Protein AF-A0A1I1E819-F1 (afdb_monomer_lite)

Structure (mmCIF, N/CA/C/O backbone):
data_AF-A0A1I1E819-F1
#
_entry.id   AF-A0A1I1E819-F1
#
loop_
_atom_site.group_PDB
_atom_site.id
_atom_site.type_symbol
_atom_site.label_atom_id
_atom_site.label_alt_id
_atom_site.label_comp_id
_atom_site.label_asym_id
_atom_site.label_entity_id
_atom_site.label_seq_id
_atom_site.pdbx_PDB_ins_code
_atom_site.Cartn_x
_atom_site.Cartn_y
_atom_site.Cartn_z
_atom_site.occupancy
_atom_site.B_iso_or_equiv
_atom_site.auth_seq_id
_atom_site.auth_comp_id
_atom_site.auth_asym_id
_atom_site.auth_atom_id
_atom_site.pdbx_PDB_model_num
ATOM 1 N N . MET A 1 1 ? -2.368 -67.556 12.893 1.00 37.94 1 MET A N 1
ATOM 2 C CA . MET A 1 1 ? -1.180 -67.903 12.068 1.00 37.94 1 MET A CA 1
ATOM 3 C C . MET A 1 1 ? -1.708 -68.164 10.657 1.00 37.94 1 MET A C 1
ATOM 5 O O . MET A 1 1 ? -2.681 -68.885 10.574 1.00 37.94 1 MET A O 1
ATOM 9 N N . LYS A 1 2 ? -1.262 -67.596 9.536 1.00 34.50 2 LYS A N 1
ATOM 10 C CA . LYS A 1 2 ? 0.046 -67.100 9.093 1.00 34.50 2 LYS A CA 1
ATOM 11 C C . LYS A 1 2 ? -0.141 -65.879 8.169 1.00 34.50 2 LYS A C 1
ATOM 13 O O . LYS A 1 2 ? -1.136 -65.778 7.462 1.00 34.50 2 LYS A O 1
ATOM 18 N N . LYS A 1 3 ? 0.856 -64.992 8.200 1.00 38.38 3 LYS A N 1
ATOM 19 C CA . LYS A 1 3 ? 1.137 -63.911 7.242 1.00 38.38 3 LYS A CA 1
ATOM 20 C C . LYS A 1 3 ? 1.403 -64.490 5.845 1.00 38.38 3 LYS A C 1
ATOM 22 O O . LYS A 1 3 ? 2.003 -65.556 5.794 1.00 38.38 3 LYS A O 1
ATOM 27 N N . PHE A 1 4 ? 1.124 -63.738 4.779 1.00 32.94 4 PHE A N 1
ATOM 28 C CA . PHE A 1 4 ? 2.087 -63.524 3.689 1.00 32.94 4 PHE A CA 1
ATOM 29 C C . PHE A 1 4 ? 1.811 -62.193 2.973 1.00 32.94 4 PHE A C 1
ATOM 31 O O . PHE A 1 4 ? 0.685 -61.874 2.607 1.00 32.94 4 PHE A O 1
ATOM 38 N N . ILE A 1 5 ? 2.884 -61.417 2.856 1.00 40.62 5 ILE A N 1
ATOM 39 C CA . ILE A 1 5 ? 3.044 -60.167 2.114 1.00 40.62 5 ILE A CA 1
ATOM 40 C C . ILE A 1 5 ? 3.424 -60.543 0.678 1.00 40.62 5 ILE A C 1
ATOM 42 O O . ILE A 1 5 ? 4.276 -61.415 0.516 1.00 40.62 5 ILE A O 1
ATOM 46 N N . LEU A 1 6 ? 2.915 -59.832 -0.334 1.00 30.19 6 LEU A N 1
ATOM 47 C CA . LEU A 1 6 ? 3.732 -59.524 -1.510 1.00 30.19 6 LEU A CA 1
ATOM 48 C C . LEU A 1 6 ? 3.289 -58.219 -2.185 1.00 30.19 6 LEU A C 1
ATOM 50 O O . LEU A 1 6 ? 2.138 -58.055 -2.579 1.00 30.19 6 LEU A O 1
ATOM 54 N N . LEU A 1 7 ? 4.254 -57.303 -2.285 1.00 33.16 7 LEU A N 1
ATOM 55 C CA . LEU A 1 7 ? 4.253 -56.118 -3.133 1.00 33.16 7 LEU A CA 1
ATOM 56 C C . LEU A 1 7 ? 4.094 -56.504 -4.611 1.00 33.16 7 LEU A C 1
ATOM 58 O O . LEU A 1 7 ? 4.710 -57.463 -5.071 1.00 33.16 7 LEU A O 1
ATOM 62 N N . GLY A 1 8 ? 3.395 -55.661 -5.368 1.00 26.92 8 GLY A N 1
ATOM 63 C CA . GLY A 1 8 ? 3.424 -55.655 -6.827 1.00 26.92 8 GLY A CA 1
ATOM 64 C C . GLY A 1 8 ? 3.188 -54.243 -7.350 1.00 26.92 8 GLY A C 1
ATOM 65 O O . GLY A 1 8 ? 2.048 -53.813 -7.484 1.00 26.92 8 GLY A O 1
ATOM 66 N N . LEU A 1 9 ? 4.281 -53.518 -7.602 1.00 34.56 9 LEU A N 1
ATOM 67 C CA . LEU A 1 9 ? 4.305 -52.285 -8.388 1.00 34.56 9 LEU A CA 1
ATOM 68 C C . LEU A 1 9 ? 3.663 -52.544 -9.759 1.00 34.56 9 LEU A C 1
ATOM 70 O O . LEU A 1 9 ? 4.164 -53.378 -10.510 1.00 34.56 9 LEU A O 1
ATOM 74 N N . ILE A 1 10 ? 2.635 -51.777 -10.123 1.00 36.22 10 ILE A N 1
ATOM 75 C CA . ILE A 1 10 ? 2.250 -51.598 -11.526 1.00 36.22 10 ILE A CA 1
ATOM 76 C C . ILE A 1 10 ? 2.242 -50.101 -11.823 1.00 36.22 10 ILE A C 1
ATOM 78 O O . ILE A 1 10 ? 1.425 -49.329 -11.327 1.00 36.22 10 ILE A O 1
ATOM 82 N N . PHE A 1 11 ? 3.228 -49.723 -12.629 1.00 29.20 11 PHE A N 1
ATOM 83 C CA . PHE A 1 11 ? 3.372 -48.446 -13.307 1.00 29.20 11 PHE A CA 1
ATOM 84 C C . PHE A 1 11 ? 2.163 -48.268 -14.239 1.00 29.20 11 PHE A C 1
ATOM 86 O O . PHE A 1 11 ? 2.060 -48.963 -15.247 1.00 29.20 11 PHE A O 1
ATOM 93 N N . SER A 1 12 ? 1.235 -47.366 -13.911 1.00 28.12 12 SER A N 1
ATOM 94 C CA . SER A 1 12 ? 0.192 -46.969 -14.861 1.00 28.12 12 SER A CA 1
ATOM 95 C C . SER A 1 12 ? 0.676 -45.747 -15.635 1.00 28.12 12 SER A C 1
ATOM 97 O O . SER A 1 12 ? 0.756 -44.635 -15.111 1.00 28.12 12 SER A O 1
ATOM 99 N N . VAL A 1 13 ? 1.065 -45.990 -16.885 1.00 31.08 13 VAL A N 1
ATOM 100 C CA . VAL A 1 13 ? 1.314 -44.965 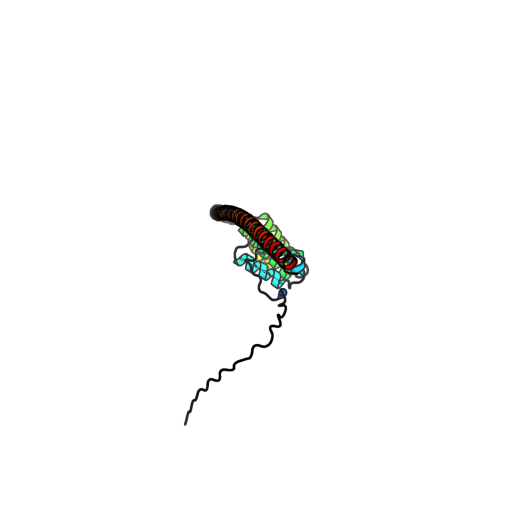-17.898 1.00 31.08 13 VAL A CA 1
ATOM 101 C C . VAL A 1 13 ? -0.043 -44.376 -18.281 1.00 31.08 13 VAL A C 1
ATOM 103 O O . VAL A 1 13 ? -0.763 -44.943 -19.098 1.00 31.08 13 VAL A O 1
ATOM 106 N N . SER A 1 14 ? -0.406 -43.236 -17.695 1.00 31.61 14 SER A N 1
ATOM 107 C CA . SER A 1 14 ? -1.533 -42.448 -18.198 1.00 31.61 14 SER A CA 1
ATOM 108 C C . SER A 1 14 ? -1.079 -41.639 -19.409 1.00 31.61 14 SER A C 1
ATOM 110 O O . SER A 1 14 ? -0.313 -40.679 -19.295 1.00 31.61 14 SER A O 1
ATOM 112 N N . LEU A 1 15 ? -1.559 -42.071 -20.577 1.00 31.80 15 LEU A N 1
ATOM 113 C CA . LEU A 1 15 ? -1.487 -41.367 -21.851 1.00 31.80 15 LEU A CA 1
ATOM 114 C C . LEU A 1 15 ? -1.908 -39.898 -21.689 1.00 31.80 15 LEU A C 1
ATOM 116 O O . LEU A 1 15 ? -2.998 -39.590 -21.210 1.00 31.80 15 LEU A O 1
ATOM 120 N N . SER A 1 16 ? -1.045 -38.996 -22.159 1.00 34.31 16 SER A N 1
ATOM 121 C CA . SER A 1 16 ? -1.375 -37.591 -22.385 1.00 34.31 16 SER A CA 1
ATOM 122 C C . SER A 1 16 ? -2.424 -37.467 -23.488 1.00 34.31 16 SER A C 1
ATOM 124 O O . SER A 1 16 ? -2.102 -37.615 -24.665 1.00 34.31 16 SER A O 1
ATOM 126 N N . PHE A 1 17 ? -3.654 -37.129 -23.112 1.00 34.53 17 PHE A N 1
ATOM 127 C CA . PHE A 1 17 ? -4.649 -36.576 -24.023 1.00 34.53 17 PHE A CA 1
ATOM 128 C C . PHE A 1 17 ? -4.809 -35.076 -23.766 1.00 34.53 17 PHE A C 1
ATOM 130 O O . PHE A 1 17 ? -4.997 -34.648 -22.633 1.00 34.53 17 PHE A O 1
ATOM 137 N N . GLY A 1 18 ? -4.693 -34.302 -24.849 1.00 30.73 18 GLY A N 1
ATOM 138 C CA . GLY A 1 18 ? -5.296 -32.984 -25.054 1.00 30.73 18 GLY A CA 1
ATOM 139 C C . GLY A 1 18 ? -5.140 -31.945 -23.943 1.00 30.73 18 GLY A C 1
ATOM 140 O O . GLY A 1 18 ? -5.934 -31.891 -23.013 1.00 30.73 18 GLY A O 1
ATOM 141 N N . LYS A 1 19 ? -4.197 -31.007 -24.114 1.00 36.28 19 LYS A N 1
ATOM 142 C CA . LYS A 1 19 ? -4.219 -29.712 -23.414 1.00 36.28 19 LYS A CA 1
ATOM 143 C C . LYS A 1 19 ? -5.459 -28.911 -23.835 1.00 36.28 19 LYS A C 1
ATOM 145 O O . LYS A 1 19 ? -5.362 -28.015 -24.671 1.00 36.28 19 LYS A O 1
ATOM 150 N N . GLU A 1 20 ? -6.599 -29.166 -23.209 1.00 34.03 20 GLU A N 1
ATOM 151 C CA . GLU A 1 20 ? -7.596 -28.124 -23.014 1.00 34.03 20 GLU A CA 1
ATOM 152 C C . GLU A 1 20 ? -7.003 -27.134 -22.011 1.00 34.03 20 GLU A C 1
ATOM 154 O O . GLU A 1 20 ? -6.875 -27.400 -20.817 1.00 34.03 20 GLU A O 1
ATOM 159 N N . LYS A 1 21 ? -6.559 -25.975 -22.508 1.00 37.09 21 LYS A N 1
ATOM 160 C CA . LYS A 1 21 ? -6.310 -24.819 -21.648 1.00 37.09 21 LYS A CA 1
ATOM 161 C C . LYS A 1 21 ? -7.667 -24.380 -21.104 1.00 37.09 21 LYS A C 1
ATOM 163 O O . LYS A 1 21 ? -8.289 -23.481 -21.663 1.00 37.09 21 LYS A O 1
ATOM 168 N N . THR A 1 22 ? -8.116 -24.997 -20.014 1.00 35.22 22 THR A N 1
ATOM 169 C CA . THR A 1 22 ? -9.139 -24.414 -19.150 1.00 35.22 22 THR A CA 1
ATOM 170 C C . THR A 1 22 ? -8.681 -22.993 -18.845 1.00 35.22 22 THR A C 1
ATOM 172 O O . THR A 1 22 ? -7.626 -22.798 -18.229 1.00 35.22 22 THR A O 1
ATOM 175 N N . LYS A 1 23 ? -9.412 -21.992 -19.348 1.00 41.28 23 LYS A N 1
ATOM 176 C CA . LYS A 1 23 ? -9.232 -20.593 -18.960 1.00 41.28 23 LYS A CA 1
ATOM 177 C C . LYS A 1 23 ? -9.494 -20.535 -17.456 1.00 41.28 23 LYS A C 1
ATOM 179 O O . LYS A 1 23 ? -10.639 -20.464 -17.035 1.00 41.28 23 LYS A O 1
ATOM 184 N N . GLN A 1 24 ? -8.435 -20.672 -16.660 1.00 39.44 24 GLN A N 1
ATOM 185 C CA . GLN A 1 24 ? -8.495 -20.508 -15.214 1.00 39.44 24 GLN A CA 1
ATOM 186 C C . GLN A 1 24 ? -9.052 -19.119 -14.933 1.00 39.44 24 GLN A C 1
ATOM 188 O O . GLN A 1 24 ? -8.472 -18.127 -15.380 1.00 39.44 24 GLN A O 1
ATOM 193 N N . ASP A 1 25 ? -10.168 -19.079 -14.216 1.00 48.91 25 ASP A N 1
ATOM 194 C CA . ASP A 1 25 ? -10.814 -17.849 -13.799 1.00 48.91 25 ASP A CA 1
ATOM 195 C C . ASP A 1 25 ? -9.797 -16.978 -13.031 1.00 48.91 25 ASP A C 1
ATOM 197 O O . ASP A 1 25 ? -9.252 -17.431 -12.012 1.00 48.91 25 ASP A O 1
ATOM 201 N N . PRO A 1 26 ? -9.482 -15.750 -13.494 1.00 51.53 26 PRO A N 1
ATOM 202 C CA . PRO A 1 26 ? -8.598 -14.834 -12.771 1.00 51.53 26 PRO A CA 1
ATOM 203 C C . PRO A 1 26 ? -9.091 -14.541 -11.342 1.00 51.53 26 PRO A C 1
ATOM 205 O O . PRO A 1 26 ? -8.302 -14.103 -10.495 1.00 51.53 26 PRO A O 1
ATOM 208 N N . LEU A 1 27 ? -10.357 -14.851 -11.032 1.00 55.84 27 LEU A N 1
ATOM 209 C CA . LEU A 1 27 ? -10.932 -14.751 -9.699 1.00 55.84 27 LEU A CA 1
ATOM 210 C C . LEU A 1 27 ? -10.490 -15.848 -8.712 1.00 55.84 27 LEU A C 1
ATOM 212 O O . LEU A 1 27 ? -10.758 -15.736 -7.521 1.00 55.84 27 LEU A O 1
ATOM 216 N N . THR A 1 28 ? -9.758 -16.873 -9.156 1.00 57.12 28 THR A N 1
ATOM 217 C CA . THR A 1 28 ? -9.391 -18.016 -8.291 1.00 57.12 28 THR A CA 1
ATOM 218 C C . THR A 1 28 ? -7.919 -18.066 -7.880 1.00 57.12 28 THR A C 1
ATOM 220 O O . THR A 1 28 ? -7.545 -18.847 -7.008 1.00 57.12 28 THR A O 1
ATOM 223 N N . LYS A 1 29 ? -7.050 -17.232 -8.467 1.00 61.94 29 LYS A N 1
ATOM 224 C CA . LYS A 1 29 ? -5.619 -17.225 -8.114 1.00 61.94 29 LYS A CA 1
ATOM 225 C C . LYS A 1 29 ? -5.352 -16.389 -6.857 1.00 61.94 29 LYS A C 1
ATOM 227 O O . LYS A 1 29 ? -5.929 -15.303 -6.739 1.00 61.94 29 LYS A O 1
ATOM 232 N N . PRO A 1 30 ? -4.454 -16.829 -5.954 1.00 63.41 30 PRO A N 1
ATOM 233 C CA . PRO A 1 30 ? -3.984 -15.980 -4.869 1.00 63.41 30 PRO A CA 1
ATOM 234 C C . PRO A 1 30 ? -3.319 -14.735 -5.461 1.00 63.41 30 PRO A C 1
ATOM 236 O O . PRO A 1 30 ? -2.552 -14.820 -6.426 1.00 63.41 30 PRO A O 1
ATOM 239 N N . TYR A 1 31 ? -3.648 -13.568 -4.915 1.00 70.12 31 TYR A N 1
ATOM 240 C CA . TYR A 1 31 ? -3.030 -12.324 -5.348 1.00 70.12 31 TYR A CA 1
ATOM 241 C C . TYR A 1 31 ? -1.531 -12.364 -5.072 1.00 70.12 31 TYR A C 1
ATOM 243 O O . TYR A 1 31 ? -1.099 -12.705 -3.974 1.00 70.12 31 TYR A O 1
ATOM 251 N N . ASN A 1 32 ? -0.743 -12.002 -6.083 1.00 74.00 32 ASN A N 1
ATOM 252 C CA . ASN A 1 32 ? 0.690 -11.839 -5.927 1.00 74.00 32 ASN A CA 1
ATOM 253 C C . ASN A 1 32 ? 0.969 -10.426 -5.380 1.00 74.00 32 ASN A C 1
ATOM 255 O O . ASN A 1 32 ? 0.876 -9.466 -6.157 1.00 74.00 32 ASN A O 1
ATOM 259 N N . PRO A 1 33 ? 1.362 -10.274 -4.098 1.00 62.28 33 PRO A N 1
ATOM 260 C CA . PRO A 1 33 ? 1.643 -8.966 -3.512 1.00 62.28 33 PRO A CA 1
ATOM 261 C C . PRO A 1 33 ? 2.836 -8.273 -4.176 1.00 62.28 33 PRO A C 1
ATOM 263 O O . PRO A 1 33 ? 2.982 -7.062 -4.030 1.00 62.28 33 PRO A O 1
ATOM 266 N N . PHE A 1 34 ? 3.655 -9.003 -4.944 1.00 65.38 34 PHE A N 1
ATOM 267 C CA . PHE A 1 34 ? 4.785 -8.482 -5.712 1.00 65.38 34 PHE A CA 1
ATOM 268 C C . PHE A 1 34 ? 4.408 -7.995 -7.119 1.00 65.38 34 PHE A C 1
ATOM 270 O O . PHE A 1 34 ? 5.254 -7.400 -7.785 1.00 65.38 34 PHE A O 1
ATOM 277 N N . SER A 1 35 ? 3.162 -8.185 -7.577 1.00 71.88 35 SER A N 1
ATOM 278 C CA . SER A 1 35 ? 2.712 -7.669 -8.878 1.00 71.88 35 SER A CA 1
ATOM 279 C C . SER A 1 35 ? 2.953 -6.162 -8.981 1.00 71.88 35 SER A C 1
ATOM 281 O O . SER A 1 35 ? 2.496 -5.397 -8.134 1.00 71.88 35 SER A O 1
ATOM 283 N N . LEU A 1 36 ? 3.649 -5.723 -10.033 1.00 62.22 36 LEU A N 1
ATOM 284 C CA . LEU A 1 36 ? 3.905 -4.300 -10.290 1.00 62.22 36 LEU A CA 1
ATOM 285 C C . LEU A 1 36 ? 2.630 -3.525 -10.645 1.00 62.22 36 LEU A C 1
ATOM 287 O O . LEU A 1 36 ? 2.577 -2.318 -10.427 1.00 62.22 36 LEU A O 1
ATOM 291 N N . ILE A 1 37 ? 1.611 -4.217 -11.155 1.00 74.81 37 ILE A N 1
ATOM 292 C CA . ILE A 1 37 ? 0.358 -3.625 -11.621 1.00 74.81 37 ILE A CA 1
ATOM 293 C C . ILE A 1 37 ? -0.738 -3.950 -10.603 1.00 74.81 37 ILE A C 1
ATOM 295 O O . ILE A 1 37 ? -0.986 -5.125 -10.305 1.00 74.81 37 ILE A O 1
ATOM 299 N N . MET A 1 38 ? -1.373 -2.906 -10.062 1.00 78.62 38 MET A N 1
ATOM 300 C CA . MET A 1 38 ? -2.589 -3.045 -9.256 1.00 78.62 38 MET A CA 1
ATOM 301 C C . MET A 1 38 ? -3.780 -3.301 -10.191 1.00 78.62 38 MET A C 1
ATOM 303 O O . MET A 1 38 ? -3.817 -2.717 -11.277 1.00 78.62 38 MET A O 1
ATOM 307 N N . PRO A 1 39 ? -4.726 -4.180 -9.819 1.00 82.12 39 PRO A N 1
ATOM 308 C CA . PRO A 1 39 ? -5.927 -4.397 -10.623 1.00 82.12 39 PRO A CA 1
ATOM 309 C C . PRO A 1 39 ? -6.702 -3.086 -10.782 1.00 82.12 39 PRO A C 1
ATOM 311 O O . PRO A 1 39 ? -6.637 -2.228 -9.912 1.00 82.12 39 PRO A O 1
ATOM 314 N N . ALA A 1 40 ? -7.431 -2.921 -11.883 1.00 81.38 40 ALA A N 1
ATOM 315 C CA . ALA A 1 40 ? -8.321 -1.775 -12.053 1.00 81.38 40 ALA A CA 1
ATOM 316 C C . ALA A 1 40 ? -9.545 -1.893 -11.119 1.00 81.38 40 ALA A C 1
ATOM 318 O O . ALA A 1 40 ? -9.917 -3.007 -10.731 1.00 81.38 40 ALA A O 1
ATOM 319 N N . LYS A 1 41 ? -10.186 -0.767 -10.768 1.00 84.19 41 LYS A N 1
ATOM 320 C CA . LYS A 1 41 ? -11.332 -0.761 -9.835 1.00 84.19 41 LYS A CA 1
ATOM 321 C C . LYS A 1 41 ? -12.491 -1.616 -10.353 1.00 84.19 41 LYS A C 1
ATOM 323 O O . LYS A 1 41 ? -13.131 -2.319 -9.580 1.00 84.19 41 LYS A O 1
ATOM 328 N N . GLU A 1 42 ? -12.703 -1.626 -11.664 1.00 82.62 42 GLU A N 1
ATOM 329 C CA . GLU A 1 42 ? -13.741 -2.398 -12.353 1.00 82.62 42 GLU A CA 1
ATOM 330 C C . GLU A 1 42 ? -13.585 -3.903 -12.123 1.00 82.62 42 GLU A C 1
ATOM 332 O O . GLU A 1 42 ? -14.577 -4.628 -12.061 1.00 82.62 42 GLU A O 1
ATOM 337 N N . LEU A 1 43 ? -12.343 -4.374 -11.970 1.00 83.81 43 LEU A N 1
ATOM 338 C CA . LEU A 1 43 ? -12.065 -5.768 -11.649 1.00 83.81 43 LEU A CA 1
ATOM 339 C C . LEU A 1 43 ? -12.308 -6.055 -10.165 1.00 83.81 43 LEU A C 1
ATOM 341 O O . LEU A 1 43 ? -12.755 -7.148 -9.835 1.00 83.81 43 LEU A O 1
ATOM 345 N N . LEU A 1 44 ? -12.037 -5.092 -9.277 1.00 86.25 44 LEU A N 1
ATOM 346 C CA . LEU A 1 44 ? -12.262 -5.252 -7.838 1.00 86.25 44 LEU A CA 1
ATOM 347 C C . LEU A 1 44 ? -13.743 -5.428 -7.509 1.00 86.25 44 LEU A C 1
ATOM 349 O O . LEU A 1 44 ? -14.061 -6.305 -6.719 1.00 86.25 44 LEU A O 1
ATOM 353 N N . VAL A 1 45 ? -14.640 -4.669 -8.151 1.00 89.38 45 VAL A N 1
ATOM 354 C CA . VAL A 1 45 ? -16.103 -4.782 -7.945 1.00 89.38 45 VAL A CA 1
ATOM 355 C C . VAL A 1 45 ? -16.631 -6.185 -8.276 1.00 89.38 45 VAL A C 1
ATOM 357 O O . VAL A 1 45 ? -17.644 -6.614 -7.735 1.00 89.38 45 VAL A O 1
ATOM 360 N N . GLN A 1 46 ? -15.944 -6.918 -9.155 1.00 87.88 46 GLN A N 1
ATOM 361 C CA . GLN A 1 46 ? -16.309 -8.287 -9.533 1.00 87.88 46 GLN A CA 1
ATOM 362 C C . GLN A 1 46 ? -15.778 -9.341 -8.548 1.00 87.88 46 GLN A C 1
ATOM 364 O O . GLN A 1 46 ? -16.106 -10.519 -8.678 1.00 87.88 46 GLN A O 1
ATOM 369 N N . MET A 1 47 ? -14.933 -8.952 -7.588 1.00 89.06 47 MET A N 1
ATOM 370 C CA . MET A 1 47 ? -14.388 -9.855 -6.577 1.00 89.06 47 MET A CA 1
ATOM 371 C C . MET A 1 47 ? -15.265 -9.867 -5.317 1.00 89.06 47 MET A C 1
ATOM 373 O O . MET A 1 47 ? -15.830 -8.837 -4.954 1.00 89.06 47 MET A O 1
ATOM 377 N N . PRO A 1 48 ? -15.314 -10.993 -4.584 1.00 93.31 48 PRO A N 1
ATOM 378 C CA . PRO A 1 48 ? -15.835 -11.004 -3.221 1.00 93.31 48 PRO A CA 1
ATOM 379 C C . PRO A 1 48 ? -15.063 -10.019 -2.333 1.00 93.31 48 PRO A C 1
ATOM 381 O O . PRO A 1 48 ? -13.836 -9.930 -2.442 1.00 93.31 48 PRO A O 1
ATOM 384 N N . VAL A 1 49 ? -15.759 -9.320 -1.432 1.00 95.44 49 VAL A N 1
ATOM 385 C CA . VAL A 1 49 ? -15.147 -8.296 -0.564 1.00 95.44 49 VAL A CA 1
ATOM 386 C C . VAL A 1 49 ? -13.998 -8.856 0.282 1.00 95.44 49 VAL A C 1
ATOM 388 O O . VAL A 1 49 ? -12.936 -8.238 0.358 1.00 95.44 49 VAL A O 1
ATOM 391 N N . ASP A 1 50 ? -14.159 -10.070 0.818 1.00 93.62 50 ASP A N 1
ATOM 392 C CA . ASP A 1 50 ? -13.143 -10.754 1.627 1.00 93.62 50 ASP A CA 1
ATOM 393 C C . ASP A 1 50 ? -11.848 -10.965 0.842 1.00 93.62 50 ASP A C 1
ATOM 395 O O . ASP A 1 50 ? -10.750 -10.791 1.365 1.00 93.62 50 ASP A O 1
ATOM 399 N N . ARG A 1 51 ? -11.958 -11.232 -0.463 1.00 92.19 51 ARG A N 1
ATOM 400 C CA . ARG A 1 51 ? -10.785 -11.383 -1.321 1.00 92.19 51 ARG A CA 1
ATOM 401 C C . ARG A 1 51 ? -10.039 -10.066 -1.486 1.00 92.19 51 ARG A C 1
ATOM 403 O O . ARG A 1 51 ? -8.813 -10.067 -1.481 1.00 92.19 51 ARG A O 1
ATOM 410 N N . VAL A 1 52 ? -10.744 -8.944 -1.622 1.00 94.06 52 VAL A N 1
ATOM 411 C CA . VAL A 1 52 ? -10.105 -7.621 -1.710 1.00 94.06 52 VAL A CA 1
ATOM 412 C C . VAL A 1 52 ? -9.441 -7.252 -0.375 1.00 94.06 52 VAL A C 1
ATOM 414 O O . VAL A 1 52 ? -8.330 -6.716 -0.377 1.00 94.06 52 VAL A O 1
ATOM 417 N N . LEU A 1 53 ? -10.056 -7.605 0.759 1.00 94.75 53 LEU A N 1
ATOM 418 C CA . LEU A 1 53 ? -9.445 -7.469 2.087 1.00 94.75 53 LEU A CA 1
ATOM 419 C C . LEU A 1 53 ? -8.166 -8.307 2.229 1.00 94.75 53 LEU A C 1
ATOM 421 O O . LEU A 1 53 ? -7.137 -7.768 2.639 1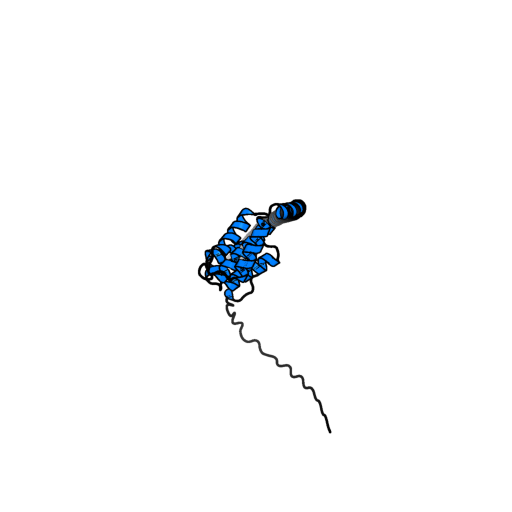.00 94.75 53 LEU A O 1
ATOM 425 N N . ASP A 1 54 ? -8.188 -9.577 1.820 1.00 93.75 54 ASP A N 1
ATOM 426 C CA . ASP A 1 54 ? -7.026 -10.475 1.864 1.00 93.75 54 ASP A CA 1
ATOM 427 C C . ASP A 1 54 ? -5.859 -9.961 1.011 1.00 93.75 54 ASP A C 1
ATOM 429 O O . ASP A 1 54 ? -4.687 -10.097 1.376 1.00 93.75 54 ASP A O 1
ATOM 433 N N . MET A 1 55 ? -6.156 -9.326 -0.126 1.00 91.31 55 MET A N 1
ATOM 434 C CA . MET A 1 55 ? -5.145 -8.661 -0.954 1.00 91.31 55 MET A CA 1
ATOM 435 C C . MET A 1 55 ? -4.476 -7.506 -0.202 1.00 91.31 55 MET A C 1
ATOM 437 O O . MET A 1 55 ? -3.249 -7.368 -0.253 1.00 91.31 55 MET A O 1
ATOM 441 N N . GLY A 1 56 ? -5.269 -6.714 0.526 1.00 93.06 56 GLY A N 1
ATOM 442 C CA . GLY A 1 56 ? -4.783 -5.665 1.420 1.00 93.06 56 GLY A CA 1
ATOM 443 C C . GLY A 1 56 ? -3.898 -6.219 2.535 1.00 93.06 56 GLY A C 1
ATOM 444 O O . GLY A 1 56 ? -2.763 -5.759 2.700 1.00 93.06 56 GLY A O 1
ATOM 445 N N . ALA A 1 57 ? -4.364 -7.259 3.228 1.00 91.50 57 ALA A N 1
ATOM 446 C CA . ALA A 1 57 ? -3.644 -7.908 4.321 1.00 91.50 57 ALA A CA 1
ATOM 447 C C . ALA A 1 57 ? -2.322 -8.534 3.850 1.00 91.50 57 ALA A C 1
ATOM 449 O O . ALA A 1 57 ? -1.275 -8.343 4.474 1.00 91.50 57 ALA A O 1
ATOM 450 N N . SER A 1 58 ? -2.334 -9.210 2.698 1.00 87.69 58 SER A N 1
ATOM 451 C CA . SER A 1 58 ? -1.136 -9.779 2.077 1.00 87.69 58 SER A CA 1
ATOM 452 C C . SER A 1 58 ? -0.127 -8.691 1.704 1.00 87.69 58 SER A C 1
ATOM 454 O O . SER A 1 58 ? 1.049 -8.790 2.059 1.00 87.69 58 SER A O 1
ATOM 456 N N . ALA A 1 59 ? -0.566 -7.603 1.061 1.00 85.19 59 ALA A N 1
ATOM 457 C CA . ALA A 1 59 ? 0.311 -6.476 0.742 1.00 85.19 59 ALA A CA 1
ATOM 458 C C . ALA A 1 59 ? 0.912 -5.837 2.006 1.00 85.19 59 ALA A C 1
ATOM 460 O O . ALA A 1 59 ? 2.103 -5.519 2.034 1.00 85.19 59 ALA A O 1
ATOM 461 N N . TYR A 1 60 ? 0.114 -5.689 3.063 1.00 85.94 60 TYR A N 1
ATOM 462 C CA . TYR A 1 60 ? 0.557 -5.159 4.348 1.00 85.94 60 TYR A CA 1
ATOM 463 C C . TYR A 1 60 ? 1.604 -6.053 5.023 1.00 85.94 60 TYR A C 1
ATOM 465 O O . TYR A 1 60 ? 2.634 -5.543 5.467 1.00 85.94 60 TYR A O 1
ATOM 473 N N . GLY A 1 61 ? 1.383 -7.373 5.051 1.00 83.12 61 GLY A N 1
ATOM 474 C CA . GLY A 1 61 ? 2.316 -8.347 5.627 1.00 83.12 61 GLY A CA 1
ATOM 475 C C . GLY A 1 61 ? 3.694 -8.337 4.957 1.00 83.12 61 GLY A C 1
ATOM 476 O O . GLY A 1 61 ? 4.699 -8.608 5.607 1.00 83.12 61 GLY A O 1
ATOM 477 N N . HIS A 1 62 ? 3.755 -7.933 3.686 1.00 81.19 62 HIS A N 1
ATOM 478 C CA . HIS A 1 62 ? 4.998 -7.765 2.926 1.00 81.19 62 HIS A CA 1
ATOM 479 C C . HIS A 1 62 ? 5.577 -6.339 2.991 1.00 81.19 62 HIS A C 1
ATOM 481 O O . HIS A 1 62 ? 6.538 -6.028 2.291 1.00 81.19 62 HIS A O 1
ATOM 487 N N . GLY A 1 63 ? 5.000 -5.448 3.803 1.00 80.75 63 GLY A N 1
ATOM 488 C CA . GLY A 1 63 ? 5.460 -4.064 3.956 1.00 80.75 63 GLY A CA 1
ATOM 489 C C . GLY A 1 63 ? 5.066 -3.126 2.809 1.00 80.75 63 GLY A C 1
ATOM 490 O O . GLY A 1 63 ? 5.467 -1.961 2.800 1.00 80.75 63 GLY A O 1
ATOM 491 N N . PHE A 1 64 ? 4.244 -3.569 1.853 1.00 85.00 64 PHE A N 1
ATOM 492 C CA . PHE A 1 64 ? 3.781 -2.749 0.731 1.00 85.00 64 PHE A CA 1
ATOM 493 C C . PHE A 1 64 ? 2.598 -1.857 1.131 1.00 85.00 64 PHE A C 1
ATOM 495 O O . PHE A 1 64 ? 1.496 -1.968 0.595 1.00 85.00 64 PHE A O 1
ATOM 502 N N . TYR A 1 65 ? 2.823 -0.927 2.062 1.00 86.69 65 TYR A N 1
ATOM 503 C CA . TYR A 1 65 ? 1.765 -0.108 2.669 1.00 86.69 65 TYR A CA 1
ATOM 504 C C . TYR A 1 65 ? 0.936 0.706 1.671 1.00 86.69 65 TYR A C 1
ATOM 506 O O . TYR A 1 65 ? -0.264 0.857 1.864 1.00 86.69 65 TYR A O 1
ATOM 514 N N . GLY A 1 66 ? 1.543 1.209 0.591 1.00 86.94 66 GLY A N 1
ATOM 515 C CA . GLY A 1 66 ? 0.800 1.915 -0.460 1.00 86.94 66 GLY A CA 1
ATOM 516 C C . GLY A 1 66 ? -0.195 1.012 -1.198 1.00 86.94 66 GLY A C 1
ATOM 517 O O . GLY A 1 66 ? -1.306 1.440 -1.490 1.00 86.94 66 GLY A O 1
ATOM 518 N N . ARG A 1 67 ? 0.176 -0.254 -1.441 1.00 88.06 67 ARG A N 1
ATOM 519 C CA . ARG A 1 67 ? -0.712 -1.253 -2.058 1.00 88.06 67 ARG A CA 1
ATOM 520 C C . ARG A 1 67 ? -1.785 -1.724 -1.085 1.00 88.06 67 ARG A C 1
ATOM 522 O O . ARG A 1 67 ? -2.936 -1.854 -1.474 1.00 88.06 67 ARG A O 1
ATOM 529 N N . ALA A 1 68 ? -1.425 -1.933 0.179 1.00 91.50 68 ALA A N 1
ATOM 530 C CA . ALA A 1 68 ? -2.395 -2.278 1.213 1.00 91.50 68 ALA A CA 1
ATOM 531 C C . ALA A 1 68 ? -3.480 -1.198 1.339 1.00 91.50 68 ALA A C 1
ATOM 533 O O . ALA A 1 68 ? -4.665 -1.507 1.257 1.00 91.50 68 ALA A O 1
ATOM 534 N N . LEU A 1 69 ? -3.070 0.076 1.423 1.00 95.31 69 LEU A N 1
ATOM 535 C CA . LEU A 1 69 ? -3.999 1.207 1.431 1.00 95.31 69 LEU A CA 1
ATOM 536 C C . LEU A 1 69 ? -4.882 1.225 0.187 1.00 95.31 69 LEU A C 1
ATOM 538 O O . LEU A 1 69 ? -6.078 1.416 0.339 1.00 95.31 69 LEU A O 1
ATOM 542 N N . TYR A 1 70 ? -4.332 0.967 -1.006 1.00 93.88 70 TYR A N 1
ATOM 543 C CA . TYR A 1 70 ? -5.132 0.877 -2.228 1.00 93.88 70 TYR A CA 1
ATOM 544 C C . TYR A 1 70 ? -6.282 -0.135 -2.100 1.00 93.88 70 TYR A C 1
ATOM 546 O O . TYR A 1 70 ? -7.416 0.185 -2.449 1.00 93.88 70 TYR A O 1
ATOM 554 N N . PHE A 1 71 ? -6.030 -1.339 -1.583 1.00 95.50 71 PHE A N 1
ATOM 555 C CA . PHE A 1 71 ? -7.095 -2.331 -1.418 1.00 95.50 71 PHE A CA 1
ATOM 556 C C . PHE A 1 71 ? -8.111 -1.911 -0.358 1.00 95.50 71 PHE A C 1
ATOM 558 O O . PHE A 1 71 ? -9.307 -1.924 -0.638 1.00 95.50 71 PHE A O 1
ATOM 565 N N . TYR A 1 72 ? -7.660 -1.458 0.812 1.00 97.88 72 TYR A N 1
ATOM 566 C CA . TYR A 1 72 ? -8.567 -1.036 1.881 1.00 97.88 72 TYR A CA 1
ATOM 567 C C . TYR A 1 72 ? -9.425 0.173 1.490 1.00 97.88 72 TYR A C 1
ATOM 569 O O . TYR A 1 72 ? -10.625 0.170 1.750 1.00 97.88 72 TYR A O 1
ATOM 577 N N . THR A 1 73 ? -8.872 1.170 0.791 1.00 96.38 73 THR A N 1
ATOM 578 C CA . THR A 1 73 ? -9.669 2.302 0.288 1.00 96.38 73 THR A CA 1
ATOM 579 C C . THR A 1 73 ? -10.718 1.848 -0.718 1.00 96.38 73 THR A C 1
ATOM 581 O O . THR A 1 73 ? -11.841 2.334 -0.687 1.00 96.38 73 THR A O 1
ATOM 584 N N . ASN A 1 74 ? -10.398 0.872 -1.573 1.00 96.12 74 ASN A N 1
ATOM 585 C CA . ASN A 1 74 ? -11.385 0.326 -2.502 1.00 96.12 74 ASN A CA 1
ATOM 586 C C . ASN A 1 74 ? -12.447 -0.531 -1.800 1.00 96.12 74 ASN A C 1
ATOM 588 O O . ASN A 1 74 ? -13.592 -0.514 -2.236 1.00 96.12 74 ASN A O 1
ATOM 592 N N . VAL A 1 75 ? -12.123 -1.228 -0.703 1.00 97.88 75 VAL A N 1
ATOM 593 C CA . VAL A 1 75 ? -13.148 -1.893 0.123 1.00 97.88 75 VAL A CA 1
ATOM 594 C C . VAL A 1 75 ? -14.145 -0.864 0.661 1.00 97.88 75 VAL A C 1
ATOM 596 O O . VAL A 1 75 ? -15.350 -1.038 0.501 1.00 97.88 75 VAL A O 1
ATOM 599 N N . ILE A 1 76 ? -13.642 0.239 1.220 1.00 97.62 76 ILE A N 1
ATOM 600 C CA . ILE A 1 76 ? -14.458 1.334 1.767 1.00 97.62 76 ILE A CA 1
ATOM 601 C C . ILE A 1 76 ? -15.354 1.964 0.688 1.00 97.62 76 ILE A C 1
ATOM 603 O O . ILE A 1 76 ? -16.544 2.173 0.915 1.00 97.62 76 ILE A O 1
ATOM 607 N N . GLU A 1 77 ? -14.794 2.258 -0.487 1.00 95.81 77 GLU A N 1
ATOM 608 C CA . GLU A 1 77 ? -15.503 2.959 -1.565 1.00 95.81 77 GLU A CA 1
ATOM 609 C C . GLU A 1 77 ? -16.512 2.074 -2.312 1.00 95.81 77 GLU A C 1
ATOM 611 O O . GLU A 1 77 ? -17.597 2.537 -2.662 1.00 95.81 77 GLU A O 1
ATOM 616 N N . LEU A 1 78 ? -16.154 0.819 -2.598 1.00 94.94 78 LEU A N 1
ATOM 617 C CA . LEU A 1 78 ? -16.900 -0.029 -3.535 1.00 94.94 78 LEU A CA 1
ATOM 618 C C . LEU A 1 78 ? -17.893 -0.967 -2.839 1.00 94.94 78 LEU A C 1
ATOM 620 O O . LEU A 1 78 ? -18.876 -1.375 -3.454 1.00 94.94 78 LEU A O 1
ATOM 624 N N . PHE A 1 79 ? -17.665 -1.292 -1.564 1.00 95.62 79 PHE A N 1
ATOM 625 C CA . PHE A 1 79 ? -18.427 -2.305 -0.828 1.00 95.62 79 PHE A CA 1
ATOM 626 C C . PHE A 1 79 ? -19.161 -1.710 0.378 1.00 95.62 79 PHE A C 1
ATOM 628 O O . PHE A 1 79 ? -19.261 -2.338 1.425 1.00 95.62 79 PHE A O 1
ATOM 635 N N . SER A 1 80 ? -19.718 -0.503 0.240 1.00 92.19 80 SER A N 1
ATOM 636 C CA . SER A 1 80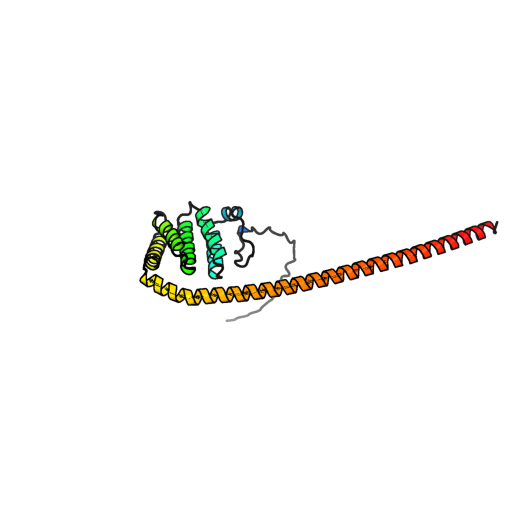 ? -20.340 0.262 1.340 1.00 92.19 80 SER A CA 1
ATOM 637 C C . SER A 1 80 ? -21.451 -0.470 2.116 1.00 92.19 80 SER A C 1
ATOM 639 O O . SER A 1 80 ? -21.715 -0.137 3.273 1.00 92.19 80 SER A O 1
ATOM 641 N N . LYS A 1 81 ? -22.089 -1.477 1.504 1.00 93.50 81 LYS A N 1
ATOM 642 C CA . LYS A 1 81 ? -23.114 -2.333 2.131 1.00 93.50 81 LYS A CA 1
ATOM 643 C C . LYS A 1 81 ? -22.530 -3.457 2.995 1.00 93.50 81 LYS A C 1
ATOM 645 O O . LYS A 1 81 ? -23.223 -3.979 3.861 1.00 93.50 81 LYS A O 1
ATOM 650 N N . GLU A 1 82 ? -21.262 -3.802 2.800 1.00 96.56 82 GLU A N 1
ATOM 651 C CA . GLU A 1 82 ? -20.545 -4.832 3.553 1.00 96.56 82 GLU A CA 1
ATOM 652 C C . GLU A 1 82 ? -19.961 -4.224 4.835 1.00 96.56 82 GLU A C 1
ATOM 654 O O . GLU A 1 82 ? -18.746 -4.110 5.005 1.00 96.56 82 GLU A O 1
ATOM 659 N N . HIS A 1 83 ? -20.831 -3.768 5.743 1.00 95.25 83 HIS A N 1
ATOM 660 C CA . HIS A 1 83 ? -20.448 -2.931 6.891 1.00 95.25 83 HIS A CA 1
ATOM 661 C C . HIS A 1 83 ? -19.301 -3.505 7.736 1.00 95.25 83 HIS A C 1
ATOM 663 O O . HIS A 1 83 ? -18.442 -2.751 8.195 1.00 95.25 83 HIS A O 1
ATOM 669 N N . ALA A 1 84 ? -19.249 -4.830 7.912 1.00 96.75 84 ALA A N 1
ATOM 670 C CA . ALA A 1 84 ? -18.163 -5.491 8.629 1.00 96.75 84 ALA A CA 1
ATOM 671 C C . ALA A 1 84 ? -16.819 -5.369 7.900 1.00 96.75 84 ALA A C 1
ATOM 673 O O . ALA A 1 84 ? -15.818 -5.001 8.516 1.00 96.75 84 ALA A O 1
ATOM 674 N N . ALA A 1 85 ? -16.801 -5.624 6.592 1.00 97.44 85 ALA A N 1
ATOM 675 C CA . ALA A 1 85 ? -15.603 -5.514 5.773 1.00 97.44 85 ALA A CA 1
ATOM 676 C C . ALA A 1 85 ? -15.120 -4.062 5.663 1.00 97.44 85 ALA A C 1
ATOM 678 O O . ALA A 1 85 ? -13.925 -3.792 5.772 1.00 97.44 85 ALA A O 1
ATOM 679 N N . VAL A 1 86 ? -16.051 -3.115 5.522 1.00 98.31 86 VAL A N 1
ATOM 680 C CA . VAL A 1 86 ? -15.743 -1.680 5.481 1.00 98.31 86 VAL A CA 1
ATOM 681 C C . VAL A 1 86 ? -15.145 -1.209 6.807 1.00 98.31 86 VAL A C 1
ATOM 683 O O . VAL A 1 86 ? -14.114 -0.539 6.802 1.00 98.31 86 VAL A O 1
ATOM 686 N N . ALA A 1 87 ? -15.719 -1.608 7.947 1.00 98.25 87 ALA A N 1
ATOM 687 C CA . ALA A 1 87 ? -15.170 -1.274 9.261 1.00 98.25 87 ALA A CA 1
ATOM 688 C C . ALA A 1 87 ? -13.745 -1.830 9.449 1.00 98.25 87 ALA A C 1
ATOM 690 O O . ALA A 1 87 ? -12.859 -1.115 9.921 1.00 98.25 87 ALA A O 1
ATOM 691 N N . TRP A 1 88 ? -13.496 -3.076 9.030 1.00 98.25 88 TRP A N 1
ATOM 692 C CA . TRP A 1 88 ? -12.153 -3.665 9.043 1.00 98.25 88 TRP A CA 1
ATOM 693 C C . TRP A 1 88 ? -11.178 -2.925 8.126 1.00 98.25 88 TRP A C 1
ATOM 695 O O . TRP A 1 88 ? -10.061 -2.624 8.541 1.00 98.25 88 TRP A O 1
ATOM 705 N N . ALA A 1 89 ? -11.596 -2.563 6.913 1.00 98.38 89 ALA A N 1
ATOM 706 C CA . ALA A 1 89 ? -10.770 -1.789 5.993 1.00 98.38 89 ALA A CA 1
ATOM 707 C C . ALA A 1 89 ? -10.409 -0.406 6.559 1.00 98.38 89 ALA A C 1
ATOM 709 O O . ALA A 1 89 ? -9.255 0.013 6.458 1.00 98.38 89 ALA A O 1
ATOM 710 N N . HIS A 1 90 ? -11.356 0.284 7.207 1.00 98.62 90 HIS A N 1
ATOM 711 C CA . HIS A 1 90 ? -11.058 1.513 7.944 1.00 98.62 90 HIS A CA 1
ATOM 712 C C . HIS A 1 90 ? -10.037 1.265 9.061 1.00 98.62 90 HIS A C 1
ATOM 714 O O . HIS A 1 90 ? -9.095 2.045 9.197 1.00 98.62 90 HIS A O 1
ATOM 720 N N . TYR A 1 91 ? -10.176 0.184 9.835 1.00 98.31 91 TYR A N 1
ATOM 721 C CA . TYR A 1 91 ? -9.266 -0.117 10.944 1.00 98.31 91 TYR A CA 1
ATOM 722 C C . TYR A 1 91 ? -7.837 -0.375 10.451 1.00 98.31 91 TYR A C 1
ATOM 724 O O . TYR A 1 91 ? -6.878 0.201 10.968 1.00 98.31 91 TYR A O 1
ATOM 732 N N . GLU A 1 92 ? -7.692 -1.186 9.408 1.00 97.94 92 GLU A N 1
ATOM 733 C CA . GLU A 1 92 ? -6.397 -1.501 8.809 1.00 97.94 92 GLU A CA 1
ATOM 734 C C . GLU A 1 92 ? -5.749 -0.267 8.159 1.00 97.94 92 GLU A C 1
ATOM 736 O O . GLU A 1 92 ? -4.555 -0.006 8.346 1.00 97.94 92 GLU A O 1
ATOM 741 N N . ALA A 1 93 ? -6.534 0.562 7.460 1.00 98.06 93 ALA A N 1
ATOM 742 C CA . ALA A 1 93 ? -6.057 1.835 6.926 1.00 98.06 93 ALA A CA 1
ATOM 743 C C . ALA A 1 93 ? -5.590 2.776 8.047 1.00 98.06 93 ALA A C 1
ATOM 745 O O . ALA A 1 93 ? -4.495 3.340 7.957 1.00 98.06 93 ALA A O 1
ATOM 746 N N . ALA A 1 94 ? -6.362 2.897 9.133 1.00 97.50 94 ALA A N 1
ATOM 747 C CA . ALA A 1 94 ? -5.987 3.683 10.303 1.00 97.50 94 ALA A CA 1
ATOM 748 C C . ALA A 1 94 ? -4.678 3.194 10.928 1.00 97.50 94 ALA A C 1
ATOM 750 O O . ALA A 1 94 ? -3.804 3.999 11.258 1.00 97.50 94 ALA A O 1
ATOM 751 N N . TYR A 1 95 ? -4.515 1.878 11.058 1.00 93.94 95 TYR A N 1
ATOM 752 C CA . TYR A 1 95 ? -3.304 1.281 11.598 1.00 93.94 95 TYR A CA 1
ATOM 753 C C . TYR A 1 95 ? -2.083 1.608 10.727 1.00 93.94 95 TYR A C 1
ATOM 755 O O . TYR A 1 95 ? -1.045 2.032 11.245 1.00 93.94 95 TYR A O 1
ATOM 763 N N . ILE A 1 96 ? -2.211 1.493 9.400 1.00 93.31 96 ILE A N 1
ATOM 764 C CA . ILE A 1 96 ? -1.151 1.867 8.455 1.00 93.31 96 ILE A CA 1
ATOM 765 C C . ILE A 1 96 ? -0.830 3.360 8.553 1.00 93.31 96 ILE A C 1
ATOM 767 O O . ILE A 1 96 ? 0.346 3.717 8.644 1.00 93.31 96 ILE A O 1
ATOM 771 N N . TYR A 1 97 ? -1.835 4.239 8.550 1.00 93.00 97 TYR A N 1
ATOM 772 C CA . TYR A 1 97 ? -1.608 5.679 8.672 1.00 93.00 97 TYR A CA 1
ATOM 773 C C . TYR A 1 97 ? -0.928 6.038 9.991 1.00 93.00 97 TYR A C 1
ATOM 775 O O . TYR A 1 97 ? 0.022 6.819 9.981 1.00 93.00 97 TYR A O 1
ATOM 783 N N . ASN A 1 98 ? -1.323 5.404 11.095 1.00 89.25 98 ASN A N 1
ATOM 784 C CA . ASN A 1 98 ? -0.685 5.591 12.392 1.00 89.25 98 ASN A CA 1
ATOM 785 C C . ASN A 1 98 ? 0.784 5.136 12.380 1.00 89.25 98 ASN A C 1
ATOM 787 O O . ASN A 1 98 ? 1.654 5.865 12.847 1.00 89.25 98 ASN A O 1
ATOM 791 N N . ARG A 1 99 ? 1.096 3.979 11.775 1.00 83.94 99 ARG A N 1
ATOM 792 C CA . ARG A 1 99 ? 2.488 3.509 11.603 1.00 83.94 99 ARG A CA 1
ATOM 793 C C . ARG A 1 99 ? 3.333 4.411 10.710 1.00 83.94 99 ARG A C 1
ATOM 795 O O . ARG A 1 99 ? 4.555 4.379 10.787 1.00 83.94 99 ARG A O 1
ATOM 802 N N . ARG A 1 100 ? 2.683 5.175 9.835 1.00 82.94 100 ARG A N 1
ATOM 803 C CA . ARG A 1 100 ? 3.307 6.174 8.963 1.00 82.94 100 ARG A CA 1
ATOM 804 C C . ARG A 1 100 ? 3.193 7.590 9.524 1.00 82.94 100 ARG A C 1
ATOM 806 O O . ARG A 1 100 ? 3.411 8.534 8.768 1.00 82.94 100 ARG A O 1
ATOM 813 N N . PHE A 1 101 ? 2.824 7.721 10.801 1.00 82.38 101 PHE A N 1
ATOM 814 C CA . PHE A 1 101 ? 2.758 8.979 11.548 1.00 82.38 101 PHE A CA 1
ATOM 815 C C . PHE A 1 101 ? 1.803 10.022 10.948 1.00 82.38 101 PHE A C 1
ATOM 817 O O . PHE A 1 101 ? 1.867 11.211 11.244 1.00 82.38 101 PHE A O 1
ATOM 824 N N . GLN A 1 102 ? 0.851 9.566 10.131 1.00 87.56 102 GLN A N 1
ATOM 825 C CA . GLN A 1 102 ? -0.235 10.377 9.585 1.00 87.56 102 GLN A CA 1
ATOM 826 C C . GLN A 1 102 ? -1.404 10.341 10.566 1.00 87.56 102 GLN A C 1
ATOM 828 O O . GLN A 1 102 ? -2.431 9.706 10.319 1.00 87.56 102 GLN A O 1
ATOM 833 N N . ARG A 1 103 ? -1.200 10.985 11.718 1.00 88.00 103 ARG A N 1
ATOM 834 C CA . ARG A 1 103 ? -2.083 10.910 12.886 1.00 88.00 103 ARG A CA 1
ATOM 835 C C . ARG A 1 103 ? -3.521 11.289 12.565 1.00 88.00 103 ARG A C 1
ATOM 837 O O . ARG A 1 103 ? -4.445 10.581 12.945 1.00 88.00 103 ARG A O 1
ATOM 844 N N . GLU A 1 104 ? -3.693 12.400 11.866 1.00 92.50 104 GLU A N 1
ATOM 845 C CA . GLU A 1 104 ? -4.995 12.985 11.559 1.00 92.50 104 GLU A CA 1
ATOM 846 C C . GLU A 1 104 ? -5.803 12.041 10.667 1.00 92.50 104 GLU A C 1
ATOM 848 O O . GLU A 1 104 ? -6.953 11.751 10.975 1.00 92.50 104 GLU A O 1
ATOM 853 N N . LYS A 1 105 ? -5.165 11.454 9.646 1.00 95.06 105 LYS A N 1
ATOM 854 C CA . LYS A 1 105 ? -5.799 10.447 8.783 1.00 95.06 105 LYS A CA 1
ATOM 855 C C . LYS A 1 105 ? -6.115 9.160 9.530 1.00 95.06 105 LYS A C 1
ATOM 857 O O . LYS A 1 105 ? -7.152 8.551 9.304 1.00 95.06 105 LYS A O 1
ATOM 862 N N . ALA A 1 106 ? -5.225 8.729 10.424 1.00 95.81 106 ALA A N 1
ATOM 863 C CA . ALA A 1 106 ? -5.502 7.563 11.249 1.00 95.81 106 ALA A CA 1
ATOM 864 C C . ALA A 1 106 ? -6.760 7.788 12.096 1.00 95.81 106 ALA A C 1
ATOM 866 O O . ALA A 1 106 ? -7.645 6.940 12.101 1.00 95.81 106 ALA A O 1
ATOM 867 N N . LEU A 1 107 ? -6.866 8.944 12.759 1.00 97.06 107 LEU A N 1
ATOM 868 C CA . LEU A 1 107 ? -8.040 9.298 13.555 1.00 97.06 107 LEU A CA 1
ATOM 869 C C . LEU A 1 107 ? -9.306 9.429 12.705 1.00 97.06 107 LEU A C 1
ATOM 871 O O . LEU A 1 107 ? -10.333 8.921 13.130 1.00 97.06 107 LEU A O 1
ATOM 875 N N . GLU A 1 108 ? -9.227 10.005 11.504 1.00 98.00 108 GLU A N 1
ATOM 876 C CA . GLU A 1 108 ? -10.356 10.089 10.566 1.00 98.00 108 GLU A CA 1
ATOM 877 C C . GLU A 1 108 ? -10.960 8.707 10.272 1.00 98.00 108 GLU A C 1
ATOM 879 O O . GLU A 1 108 ? -12.167 8.504 10.400 1.00 98.00 108 GLU A O 1
ATOM 884 N N . HIS A 1 109 ? -10.119 7.718 9.960 1.00 98.50 109 HIS A N 1
ATOM 885 C CA . HIS A 1 109 ? -10.589 6.355 9.726 1.00 98.50 109 HIS A CA 1
ATOM 886 C C . HIS A 1 109 ? -11.145 5.688 10.995 1.00 98.50 109 HIS A C 1
ATOM 888 O O . HIS A 1 109 ? -12.123 4.952 10.905 1.00 98.50 109 HIS A O 1
ATOM 894 N N . LEU A 1 110 ? -10.555 5.932 12.170 1.00 98.38 110 LEU A N 1
ATOM 895 C CA . LEU A 1 110 ? -11.060 5.370 13.429 1.00 98.38 110 LEU A CA 1
ATOM 896 C C . LEU A 1 110 ? -12.401 5.981 13.829 1.00 98.38 110 LEU A C 1
ATOM 898 O O . LEU A 1 110 ? -13.289 5.261 14.275 1.00 98.38 110 LEU A O 1
ATOM 902 N N . ASP A 1 111 ? -12.562 7.284 13.631 1.00 98.38 111 ASP A N 1
ATOM 903 C CA . ASP A 1 111 ? -13.809 7.988 13.907 1.00 98.38 111 ASP A CA 1
ATOM 904 C C . ASP A 1 111 ? -14.922 7.558 12.960 1.00 98.38 111 ASP A C 1
ATOM 906 O O . ASP A 1 111 ? -16.055 7.391 13.406 1.00 98.38 111 ASP A O 1
ATOM 910 N N . ALA A 1 112 ? -14.597 7.260 11.699 1.00 98.19 112 ALA A N 1
ATOM 911 C CA . ALA A 1 112 ? -15.549 6.652 10.777 1.00 98.19 112 ALA A CA 1
ATOM 912 C C . ALA A 1 112 ? -16.105 5.321 11.320 1.00 98.19 112 ALA A C 1
ATOM 914 O O . ALA A 1 112 ? -17.315 5.124 11.301 1.00 98.19 112 ALA A O 1
ATOM 915 N N . ILE A 1 113 ? -15.265 4.443 11.885 1.00 98.31 113 ILE A N 1
ATOM 916 C CA . ILE A 1 113 ? -15.718 3.168 12.482 1.00 98.31 113 ILE A CA 1
ATOM 917 C C . ILE A 1 113 ? -16.637 3.414 13.679 1.00 98.31 113 ILE A C 1
ATOM 919 O O . ILE A 1 113 ? -17.667 2.758 13.818 1.00 98.31 113 ILE A O 1
ATOM 923 N N . LEU A 1 114 ? -16.264 4.344 14.561 1.00 97.38 114 LEU A N 1
ATOM 924 C CA . LEU A 1 114 ? -17.047 4.661 15.760 1.00 97.38 114 LEU A CA 1
ATOM 925 C C . LEU A 1 114 ? -18.389 5.321 15.416 1.00 97.38 114 LEU A C 1
ATOM 927 O O . LEU A 1 114 ? -19.342 5.205 16.184 1.00 97.38 114 LEU A O 1
ATOM 931 N N . ALA A 1 115 ? -18.475 5.969 14.254 1.00 97.06 115 ALA A N 1
ATOM 932 C CA . ALA A 1 115 ? -19.701 6.527 13.705 1.00 97.06 115 ALA A CA 1
ATOM 933 C C . ALA A 1 115 ? -20.547 5.511 12.912 1.00 97.06 115 ALA A C 1
ATOM 935 O O . ALA A 1 115 ? -21.626 5.880 12.456 1.00 97.06 115 ALA A O 1
ATOM 936 N N . MET A 1 116 ? -20.097 4.258 12.742 1.00 95.19 116 MET A N 1
ATOM 937 C CA . MET A 1 116 ? -20.828 3.185 12.051 1.00 95.19 116 MET A CA 1
ATOM 938 C C . MET A 1 116 ? -21.544 2.267 13.060 1.00 95.19 116 MET A C 1
ATOM 940 O O . MET A 1 116 ? -20.905 1.371 13.619 1.00 95.19 116 MET A O 1
ATOM 944 N N . PRO A 1 117 ? -22.872 2.394 13.270 1.00 93.06 117 PRO A N 1
ATOM 945 C CA . PRO A 1 117 ? -23.604 1.557 14.226 1.00 93.06 117 PRO A CA 1
ATOM 946 C C . PRO A 1 117 ? -23.602 0.069 13.861 1.00 93.06 117 PRO A C 1
ATOM 948 O O . PRO A 1 117 ? -23.683 -0.780 14.741 1.00 93.06 117 PRO A O 1
ATOM 951 N N . GLN A 1 118 ? -23.511 -0.246 12.565 1.00 95.06 118 GLN A N 1
ATOM 952 C CA . GLN A 1 118 ? -23.500 -1.614 12.038 1.00 95.06 118 GLN A CA 1
ATOM 953 C C . GLN A 1 118 ? -22.101 -2.251 12.048 1.00 95.06 118 GLN A C 1
ATOM 955 O O . GLN A 1 118 ? -21.951 -3.399 11.627 1.00 95.06 118 GLN A O 1
ATOM 960 N N . ALA A 1 119 ? -21.063 -1.525 12.481 1.00 95.38 119 ALA A N 1
ATOM 961 C CA . ALA A 1 119 ? -19.727 -2.092 12.589 1.00 95.38 119 ALA A CA 1
ATOM 962 C C . ALA A 1 119 ? -19.689 -3.180 13.682 1.00 95.38 119 ALA A C 1
ATOM 964 O O . ALA A 1 119 ? -20.333 -3.035 14.723 1.00 95.38 119 ALA A O 1
ATOM 965 N N . PRO A 1 120 ? -18.911 -4.261 13.496 1.00 96.50 120 PRO A N 1
ATOM 966 C CA . PRO A 1 120 ? -18.755 -5.283 14.521 1.00 96.50 120 PRO A CA 1
ATOM 967 C C . PRO A 1 120 ? -18.225 -4.681 15.827 1.00 96.50 120 PRO A C 1
ATOM 969 O O . PRO A 1 120 ? -17.253 -3.921 15.814 1.00 96.50 120 PRO A O 1
ATOM 972 N N . ALA A 1 121 ? -18.811 -5.072 16.962 1.00 95.94 121 ALA A N 1
ATOM 973 C CA . ALA A 1 121 ? -18.435 -4.552 18.282 1.00 95.94 121 ALA A CA 1
ATOM 974 C C . ALA A 1 121 ? -16.937 -4.737 18.592 1.00 95.94 121 ALA A C 1
ATOM 976 O O . ALA A 1 121 ? -16.309 -3.887 19.221 1.00 95.94 121 ALA A O 1
ATOM 977 N N . THR A 1 122 ? -16.340 -5.825 18.099 1.00 95.00 122 THR A N 1
ATOM 978 C CA . THR A 1 122 ? -14.899 -6.085 18.207 1.00 95.00 122 THR A CA 1
ATOM 979 C C . THR A 1 122 ? -14.067 -5.020 17.494 1.00 95.00 122 THR A C 1
ATOM 981 O O . THR A 1 122 ? -13.109 -4.507 18.068 1.00 95.00 122 THR A O 1
ATOM 984 N N . VAL A 1 123 ? -14.448 -4.636 16.273 1.00 96.19 123 VAL A N 1
ATOM 985 C CA . VAL A 1 123 ? -13.750 -3.610 15.485 1.00 96.19 123 VAL A CA 1
ATOM 986 C C . VAL A 1 123 ? -13.948 -2.228 16.099 1.00 96.19 123 VAL A C 1
ATOM 988 O O . VAL A 1 123 ? -12.988 -1.467 16.193 1.00 96.19 123 VAL A O 1
ATOM 991 N N . GLN A 1 124 ? -15.147 -1.919 16.602 1.00 95.12 124 GLN A N 1
ATOM 992 C CA . GLN A 1 124 ? -15.398 -0.674 17.336 1.00 95.12 124 GLN A CA 1
ATOM 993 C C . GLN A 1 124 ? -14.528 -0.570 18.597 1.00 95.12 124 GLN A C 1
ATOM 995 O O . GLN A 1 124 ? -13.895 0.462 18.820 1.00 95.12 124 GLN A O 1
ATOM 1000 N N . ALA A 1 125 ? -14.425 -1.641 19.390 1.00 95.50 125 ALA A N 1
ATOM 1001 C CA . ALA A 1 125 ? -13.588 -1.659 20.589 1.00 95.50 125 ALA A CA 1
ATOM 1002 C C . ALA A 1 125 ? -12.094 -1.475 20.258 1.00 95.50 125 ALA A C 1
ATOM 1004 O O . ALA A 1 125 ? -11.392 -0.698 20.918 1.00 95.50 125 ALA A O 1
ATOM 1005 N N . LEU A 1 126 ? -11.602 -2.142 19.206 1.00 94.88 126 LEU A N 1
ATOM 1006 C CA . LEU A 1 126 ? -10.236 -1.953 18.707 1.00 94.88 126 LEU A CA 1
ATOM 1007 C C . LEU A 1 126 ? -10.003 -0.514 18.236 1.00 94.88 126 LEU A C 1
ATOM 1009 O O . LEU A 1 126 ? -8.991 0.096 18.594 1.00 94.88 126 LEU A O 1
ATOM 1013 N N . ALA A 1 127 ? -10.951 0.045 17.484 1.00 96.12 127 ALA A N 1
ATOM 1014 C CA . ALA A 1 127 ? -10.859 1.401 16.976 1.00 96.12 127 ALA A CA 1
ATOM 1015 C C . ALA A 1 127 ? -10.832 2.429 18.112 1.00 96.12 127 ALA A C 1
ATOM 1017 O O . ALA A 1 127 ? -9.965 3.303 18.133 1.00 96.12 127 ALA A O 1
ATOM 1018 N N . GLN A 1 128 ? -11.707 2.275 19.107 1.00 95.75 128 GLN A N 1
ATOM 1019 C CA . GLN A 1 128 ? -11.750 3.128 20.292 1.00 95.75 128 GLN A CA 1
ATOM 1020 C C . GLN A 1 128 ? -10.432 3.072 21.074 1.00 95.75 128 GLN A C 1
ATOM 1022 O O . GLN A 1 128 ? -9.868 4.111 21.423 1.00 95.75 128 GLN A O 1
ATOM 1027 N N . THR A 1 129 ? -9.904 1.866 21.300 1.00 93.62 129 THR A N 1
ATOM 1028 C CA . THR A 1 129 ? -8.638 1.650 22.017 1.00 93.62 129 THR A CA 1
ATOM 1029 C C . THR A 1 129 ? -7.474 2.332 21.302 1.00 93.62 129 THR A C 1
ATOM 1031 O O . THR A 1 129 ? -6.676 3.046 21.921 1.00 93.62 129 THR A O 1
ATOM 1034 N N . LEU A 1 130 ? -7.385 2.153 19.982 1.00 92.38 130 LEU A N 1
ATOM 1035 C CA . LEU A 1 130 ? -6.344 2.775 19.176 1.00 92.38 130 LEU A CA 1
ATOM 1036 C C . LEU A 1 130 ? -6.502 4.301 19.135 1.00 92.38 130 LEU A C 1
ATOM 1038 O O . LEU A 1 130 ? -5.517 5.017 19.309 1.00 92.38 130 LEU A O 1
ATOM 1042 N N . ALA A 1 131 ? -7.724 4.814 18.996 1.00 94.56 131 ALA A N 1
ATOM 1043 C CA . ALA A 1 131 ? -7.983 6.247 18.942 1.00 94.56 131 ALA A CA 1
ATOM 1044 C C . ALA A 1 131 ? -7.619 6.945 20.261 1.00 94.56 131 ALA A C 1
ATOM 1046 O O . ALA A 1 131 ? -6.979 7.996 20.240 1.00 94.56 131 ALA A O 1
ATOM 1047 N N . ILE A 1 132 ? -7.933 6.343 21.416 1.00 92.25 132 ILE A N 1
ATOM 1048 C CA . ILE A 1 132 ? -7.503 6.843 22.734 1.00 92.25 132 ILE A CA 1
ATOM 1049 C C . ILE A 1 132 ? -5.974 6.921 22.805 1.00 92.25 132 ILE A C 1
ATOM 1051 O O . ILE A 1 132 ? -5.420 7.934 23.242 1.00 92.25 132 ILE A O 1
ATOM 1055 N N . ARG A 1 133 ? -5.276 5.877 22.342 1.00 88.69 133 ARG A N 1
ATOM 1056 C CA . ARG A 1 133 ? -3.808 5.843 22.336 1.00 88.69 133 ARG A CA 1
ATOM 1057 C C . ARG A 1 133 ? -3.214 6.941 21.456 1.00 88.69 133 ARG A C 1
ATOM 1059 O O . ARG A 1 133 ? -2.275 7.605 21.886 1.00 88.69 133 ARG A O 1
ATOM 1066 N N . ILE A 1 134 ? -3.753 7.131 20.253 1.00 89.81 134 ILE A N 1
ATOM 1067 C CA . ILE A 1 134 ? -3.278 8.136 19.293 1.00 89.81 134 ILE A CA 1
ATOM 1068 C C . ILE A 1 134 ? -3.563 9.560 19.793 1.00 89.81 134 ILE A C 1
ATOM 1070 O O . ILE A 1 134 ? -2.718 10.448 19.665 1.00 89.81 134 ILE A O 1
ATOM 1074 N N . ARG A 1 135 ? -4.733 9.783 20.404 1.00 90.50 135 ARG A N 1
ATOM 1075 C CA . ARG A 1 135 ? -5.116 11.077 20.991 1.00 90.50 135 ARG A CA 1
ATOM 1076 C C . ARG A 1 135 ? -4.313 11.430 22.233 1.00 90.50 135 ARG A C 1
ATOM 1078 O O . ARG A 1 135 ? -4.201 12.611 22.544 1.00 90.50 135 ARG A O 1
ATOM 1085 N N . ASN A 1 136 ? -3.754 10.447 22.940 1.00 87.19 136 ASN A N 1
ATOM 1086 C CA . ASN A 1 136 ? -2.953 10.697 24.130 1.00 87.19 136 ASN A CA 1
ATOM 1087 C C . ASN A 1 136 ? -1.602 11.341 23.748 1.00 87.19 136 ASN A C 1
ATOM 1089 O O . ASN A 1 136 ? -0.711 10.658 23.233 1.00 87.19 136 ASN A O 1
ATOM 1093 N N . PRO A 1 137 ? -1.383 12.632 24.064 1.00 75.31 137 PRO A N 1
ATOM 1094 C CA . PRO A 1 137 ? -0.197 13.357 23.621 1.00 75.31 137 PRO A CA 1
ATOM 1095 C C . PRO A 1 137 ? 1.093 12.833 24.263 1.00 75.31 137 PRO A C 1
ATOM 1097 O O . PRO A 1 137 ? 2.156 12.913 23.650 1.00 75.31 137 PRO A O 1
ATOM 1100 N N . LYS A 1 138 ? 1.030 12.258 25.474 1.00 78.56 138 LYS A N 1
ATOM 1101 C CA . LYS A 1 138 ? 2.204 11.667 26.136 1.00 78.56 138 LYS A CA 1
ATOM 1102 C C . LYS A 1 138 ? 2.617 10.363 25.457 1.00 78.56 138 LYS A C 1
ATOM 1104 O O . LYS A 1 138 ? 3.797 10.179 25.170 1.00 78.56 138 LYS A O 1
ATOM 1109 N N . ALA A 1 139 ? 1.651 9.492 25.162 1.00 71.06 139 ALA A N 1
ATOM 1110 C CA . ALA A 1 139 ? 1.900 8.235 24.458 1.00 71.06 139 ALA A CA 1
ATOM 1111 C C . ALA A 1 139 ? 2.398 8.487 23.027 1.00 71.06 139 ALA A C 1
ATOM 1113 O O . ALA A 1 139 ? 3.360 7.860 22.584 1.00 71.06 139 ALA A O 1
ATOM 1114 N N . TYR A 1 140 ? 1.800 9.463 22.341 1.00 67.50 140 TYR A N 1
ATOM 1115 C CA . TYR A 1 140 ? 2.199 9.840 20.991 1.00 67.50 140 TYR A CA 1
ATOM 1116 C C . TYR A 1 140 ? 3.609 10.447 20.954 1.00 67.50 140 TYR A C 1
ATOM 1118 O O . TYR A 1 140 ? 4.403 10.098 20.092 1.00 67.50 140 TYR A O 1
ATOM 1126 N N . ARG A 1 141 ? 3.996 11.270 21.940 1.00 68.06 141 ARG A N 1
ATOM 1127 C CA . ARG A 1 141 ? 5.350 11.855 22.006 1.00 68.06 141 ARG A CA 1
ATOM 1128 C C . ARG A 1 141 ? 6.461 10.812 22.175 1.00 68.06 141 ARG A C 1
ATOM 1130 O O . ARG A 1 141 ? 7.560 11.012 21.667 1.00 68.06 141 ARG A O 1
ATOM 1137 N N . VAL A 1 142 ? 6.194 9.708 22.875 1.00 67.69 142 VAL A N 1
ATOM 1138 C CA . VAL A 1 142 ? 7.125 8.566 22.953 1.00 67.69 142 VAL A CA 1
ATOM 1139 C C . VAL A 1 142 ? 7.214 7.849 21.602 1.00 67.69 142 VAL A C 1
ATOM 1141 O O . VAL A 1 142 ? 8.308 7.482 21.182 1.00 67.69 142 VAL A O 1
ATOM 1144 N N . TYR A 1 143 ? 6.087 7.724 20.897 1.00 61.50 143 TYR A N 1
ATOM 1145 C CA . TYR A 1 143 ? 6.015 7.151 19.551 1.00 61.50 143 TYR A CA 1
ATOM 1146 C C . TYR A 1 143 ? 6.788 7.995 18.515 1.00 61.50 143 TYR A C 1
ATOM 1148 O O . TYR A 1 143 ? 7.565 7.447 17.742 1.00 61.50 143 TYR A O 1
ATOM 1156 N N . LEU A 1 144 ? 6.691 9.330 18.579 1.00 62.72 144 LEU A N 1
ATOM 1157 C CA . LEU A 1 144 ? 7.457 10.268 17.739 1.00 62.72 144 LEU A CA 1
ATOM 1158 C C . LEU A 1 144 ? 8.978 10.190 17.980 1.00 62.72 144 LEU A C 1
ATOM 1160 O O . LEU A 1 144 ? 9.771 10.308 17.058 1.00 62.72 144 LEU A O 1
ATOM 1164 N N . LYS A 1 145 ? 9.439 9.944 19.213 1.00 62.03 145 LYS A N 1
ATOM 1165 C CA . LYS A 1 145 ? 10.884 9.751 19.460 1.00 62.03 145 LYS A CA 1
ATOM 1166 C C . LYS A 1 145 ? 11.428 8.469 18.820 1.00 62.03 145 LYS A C 1
ATOM 1168 O O . LYS A 1 145 ? 12.614 8.390 18.512 1.00 62.03 145 LYS A O 1
ATOM 1173 N N . GLN A 1 146 ? 10.575 7.461 18.642 1.00 60.50 146 GLN A N 1
ATOM 1174 C CA . GLN A 1 146 ? 10.902 6.269 17.858 1.00 60.50 146 GLN A CA 1
ATOM 1175 C C . GLN A 1 146 ? 10.799 6.545 16.345 1.00 60.50 146 GLN A C 1
ATOM 1177 O O . GLN A 1 146 ? 11.511 5.914 15.572 1.00 60.50 146 GLN A O 1
ATOM 1182 N N . GLU A 1 147 ? 9.981 7.511 15.917 1.00 54.38 147 GLU A N 1
ATOM 1183 C CA . GLU A 1 147 ? 9.871 7.955 14.521 1.00 54.38 147 GLU A CA 1
ATOM 1184 C C . GLU A 1 147 ? 11.170 8.535 13.984 1.00 54.38 147 GLU A C 1
ATOM 1186 O O . GLU A 1 147 ? 11.581 8.132 12.904 1.00 54.38 147 GLU A O 1
ATOM 1191 N N . ASP A 1 148 ? 11.848 9.417 14.724 1.00 54.91 148 ASP A N 1
ATOM 1192 C CA . ASP A 1 148 ? 13.103 10.000 14.237 1.00 54.91 148 ASP A CA 1
ATOM 1193 C C . ASP A 1 148 ? 14.101 8.896 13.856 1.00 54.91 148 ASP A C 1
ATOM 1195 O O . ASP A 1 148 ? 14.748 8.961 12.816 1.00 54.91 148 ASP A O 1
ATOM 1199 N N . SER A 1 149 ? 14.179 7.810 14.628 1.00 59.69 149 SER A N 1
ATOM 1200 C CA . SER A 1 149 ? 15.090 6.710 14.304 1.00 59.69 149 SER A CA 1
ATOM 1201 C C . SER A 1 149 ? 14.609 5.857 13.120 1.00 59.69 149 SER A C 1
ATOM 1203 O O . SER A 1 149 ? 15.416 5.514 12.251 1.00 59.69 149 SER A O 1
ATOM 1205 N N . VAL A 1 150 ? 13.310 5.550 13.037 1.00 60.75 150 VAL A N 1
ATOM 1206 C CA . VAL A 1 150 ? 12.732 4.687 11.989 1.00 60.75 150 VAL A CA 1
ATOM 1207 C C . VAL A 1 150 ? 12.572 5.423 10.655 1.00 60.75 150 VAL A C 1
ATOM 1209 O O . VAL A 1 150 ? 12.920 4.874 9.613 1.00 60.75 150 VAL A O 1
ATOM 1212 N N . PHE A 1 151 ? 12.122 6.678 10.657 1.00 56.94 151 PHE A N 1
ATOM 1213 C CA . PHE A 1 151 ? 12.032 7.530 9.470 1.00 56.94 151 PHE A CA 1
ATOM 1214 C C . PHE A 1 151 ? 13.414 7.793 8.865 1.00 56.94 151 PHE A C 1
ATOM 1216 O O . PHE A 1 151 ? 13.580 7.704 7.646 1.00 56.94 151 PHE A O 1
ATOM 1223 N N . LEU A 1 152 ? 14.440 8.048 9.691 1.00 60.03 152 LEU A N 1
ATOM 1224 C CA . LEU A 1 152 ? 15.811 8.132 9.182 1.00 60.03 152 LEU A CA 1
ATOM 1225 C C . LEU A 1 152 ? 16.285 6.796 8.591 1.00 60.03 152 LEU A C 1
ATOM 1227 O O . LEU A 1 152 ? 17.016 6.815 7.599 1.00 60.03 152 LEU A O 1
ATOM 1231 N N . ALA A 1 153 ? 15.892 5.654 9.159 1.00 65.00 153 ALA A N 1
ATOM 1232 C CA . ALA A 1 153 ? 16.241 4.341 8.620 1.00 65.00 153 ALA A CA 1
ATOM 1233 C C . ALA A 1 153 ? 15.550 4.062 7.272 1.00 65.00 153 ALA A C 1
ATOM 1235 O O . ALA A 1 153 ? 16.223 3.663 6.323 1.00 65.00 153 ALA A O 1
ATOM 1236 N N . ASP A 1 154 ? 14.253 4.348 7.149 1.00 66.19 154 ASP A N 1
ATOM 1237 C CA . ASP A 1 154 ? 13.478 4.147 5.917 1.00 66.19 154 ASP A CA 1
ATOM 1238 C C . ASP A 1 154 ? 13.933 5.101 4.801 1.00 66.19 154 ASP A C 1
ATOM 1240 O O . ASP A 1 154 ? 14.160 4.695 3.661 1.00 66.19 154 ASP A O 1
ATOM 1244 N N . LYS A 1 155 ? 14.217 6.367 5.139 1.00 67.62 155 LYS A N 1
ATOM 1245 C CA . LYS A 1 155 ? 14.800 7.336 4.199 1.00 67.62 155 LYS A CA 1
ATOM 1246 C C . LYS A 1 155 ? 16.185 6.899 3.716 1.00 67.62 155 LYS A C 1
ATOM 1248 O O . LYS A 1 155 ? 16.497 7.063 2.536 1.00 67.62 155 LYS A O 1
ATOM 1253 N N . LYS A 1 156 ? 17.013 6.327 4.599 1.00 70.94 156 LYS A N 1
ATOM 1254 C CA . LYS A 1 156 ? 18.315 5.748 4.226 1.00 70.94 156 LYS A CA 1
ATOM 1255 C C . LYS A 1 156 ? 18.147 4.522 3.328 1.00 70.94 156 LYS A C 1
ATOM 1257 O O . LYS A 1 156 ? 18.848 4.430 2.326 1.00 70.94 156 LYS A O 1
ATOM 1262 N N . ALA A 1 157 ? 17.217 3.623 3.642 1.00 71.62 157 ALA A N 1
ATOM 1263 C CA . ALA A 1 157 ? 16.937 2.439 2.832 1.00 71.62 157 ALA A CA 1
ATOM 1264 C C . ALA A 1 157 ? 16.447 2.821 1.427 1.00 71.62 157 ALA A C 1
ATOM 1266 O O . ALA A 1 157 ? 16.995 2.342 0.434 1.00 71.62 157 ALA A O 1
ATOM 1267 N N . LYS A 1 158 ? 15.502 3.764 1.337 1.00 74.88 158 LYS A N 1
ATOM 1268 C CA . LYS A 1 158 ? 15.031 4.320 0.066 1.00 74.88 158 LYS A CA 1
ATOM 1269 C C . LYS A 1 158 ? 16.168 4.956 -0.734 1.00 74.88 158 LYS A C 1
ATOM 1271 O O . LYS A 1 158 ? 16.320 4.656 -1.909 1.00 74.88 158 LYS A O 1
ATOM 1276 N N . TYR A 1 159 ? 17.009 5.772 -0.097 1.00 75.50 159 TYR A N 1
ATOM 1277 C CA . TYR A 1 159 ? 18.159 6.387 -0.765 1.00 75.50 159 TYR A CA 1
ATOM 1278 C C . TYR A 1 159 ? 19.133 5.347 -1.347 1.00 75.50 159 TYR A C 1
ATOM 1280 O O . TYR A 1 159 ? 19.643 5.524 -2.452 1.00 75.50 159 TYR A O 1
ATOM 1288 N N . VAL A 1 160 ? 19.390 4.253 -0.623 1.00 81.00 160 VAL A N 1
ATOM 1289 C CA . VAL A 1 160 ? 20.245 3.158 -1.110 1.00 81.00 160 VAL A CA 1
ATOM 1290 C C . VAL A 1 160 ? 19.610 2.455 -2.309 1.00 81.00 160 VAL A C 1
ATOM 1292 O O . VAL A 1 160 ? 20.307 2.213 -3.296 1.00 81.00 160 VAL A O 1
ATOM 1295 N N . LEU A 1 161 ? 18.306 2.175 -2.249 1.00 73.75 161 LEU A N 1
ATOM 1296 C CA . LEU A 1 161 ? 17.572 1.526 -3.332 1.00 73.75 161 LEU A CA 1
ATOM 1297 C C . LEU A 1 161 ? 17.512 2.408 -4.588 1.00 73.75 161 LEU A C 1
ATOM 1299 O O . LEU A 1 161 ? 17.861 1.946 -5.671 1.00 73.75 161 LEU A O 1
ATOM 1303 N N . ASP A 1 162 ? 17.173 3.690 -4.443 1.00 78.38 162 ASP A N 1
ATOM 1304 C CA . ASP A 1 162 ? 17.133 4.658 -5.548 1.00 78.38 162 ASP A CA 1
ATOM 1305 C C . ASP A 1 162 ? 18.510 4.765 -6.230 1.00 78.38 162 ASP A C 1
ATOM 1307 O O . ASP A 1 162 ? 18.622 4.818 -7.456 1.00 78.38 162 ASP A O 1
ATOM 1311 N N . LYS A 1 163 ? 19.591 4.720 -5.441 1.00 81.38 163 LYS A N 1
ATOM 1312 C CA . LYS A 1 163 ? 20.966 4.727 -5.957 1.00 81.38 163 LYS A CA 1
ATOM 1313 C C . LYS A 1 163 ? 21.326 3.440 -6.707 1.00 81.38 163 LYS A C 1
ATOM 1315 O O . LYS A 1 163 ? 22.094 3.499 -7.668 1.00 81.38 163 LYS A O 1
ATOM 1320 N N . GLN A 1 164 ? 20.810 2.287 -6.280 1.00 80.44 164 GLN A N 1
ATOM 1321 C CA . GLN A 1 164 ? 20.987 1.017 -6.991 1.00 80.44 164 GLN A CA 1
ATOM 1322 C C . GLN A 1 164 ? 20.219 1.013 -8.314 1.00 80.44 164 GLN A C 1
ATOM 1324 O O . GLN A 1 164 ? 20.825 0.721 -9.343 1.00 80.44 164 GLN A O 1
ATOM 1329 N N . ILE A 1 165 ? 18.954 1.440 -8.308 1.00 78.12 165 ILE A N 1
ATOM 1330 C CA . ILE A 1 165 ? 18.125 1.561 -9.516 1.00 78.12 165 ILE A CA 1
ATOM 1331 C C . ILE A 1 165 ? 18.802 2.483 -10.533 1.00 78.12 165 ILE A C 1
ATOM 1333 O O . ILE A 1 165 ? 19.024 2.080 -11.670 1.00 78.12 165 ILE A O 1
ATOM 1337 N N . ALA A 1 166 ? 19.249 3.672 -10.115 1.00 82.25 166 ALA A N 1
ATOM 1338 C CA . ALA A 1 166 ? 19.945 4.600 -11.007 1.00 82.25 166 ALA A CA 1
ATOM 1339 C C . ALA A 1 166 ? 21.227 3.995 -11.616 1.00 82.25 166 ALA A C 1
ATOM 1341 O O . ALA A 1 166 ? 21.574 4.258 -12.771 1.00 82.25 166 ALA A O 1
ATOM 1342 N N . LYS A 1 167 ? 21.947 3.157 -10.855 1.00 84.69 167 LYS A N 1
ATOM 1343 C CA . LYS A 1 167 ? 23.142 2.454 -11.343 1.00 84.69 167 LYS A CA 1
ATOM 1344 C C . LYS A 1 167 ? 22.785 1.374 -12.368 1.00 84.69 167 LYS A C 1
ATOM 1346 O O . LYS A 1 167 ? 23.497 1.229 -13.363 1.00 84.69 167 LYS A O 1
ATOM 1351 N N . GLU A 1 168 ? 21.709 0.630 -12.137 1.00 79.25 168 GLU A N 1
ATOM 1352 C CA . GLU A 1 168 ? 21.206 -0.393 -13.057 1.00 79.25 168 GLU A CA 1
ATOM 1353 C C . GLU A 1 168 ? 20.655 0.221 -14.347 1.00 79.25 168 GLU A C 1
ATOM 1355 O O . GLU A 1 168 ? 20.989 -0.250 -15.433 1.00 79.25 168 GLU A O 1
ATOM 1360 N N . GLU A 1 169 ? 19.910 1.322 -14.257 1.00 79.50 169 GLU A N 1
ATOM 1361 C CA . GLU A 1 169 ? 19.408 2.071 -15.413 1.00 79.50 169 GLU A CA 1
ATOM 1362 C C . GLU A 1 169 ? 20.555 2.621 -16.268 1.00 79.50 169 GLU A C 1
ATOM 1364 O O . GLU A 1 169 ? 20.573 2.430 -17.486 1.00 79.50 169 GLU A O 1
ATOM 1369 N N . ALA A 1 170 ? 21.580 3.211 -15.643 1.00 83.81 170 ALA A N 1
ATOM 1370 C CA . ALA A 1 170 ? 22.766 3.682 -16.356 1.00 83.81 170 ALA A CA 1
ATOM 1371 C C . ALA A 1 170 ? 23.527 2.534 -17.050 1.00 83.81 170 ALA A C 1
ATOM 1373 O O . ALA A 1 170 ? 24.030 2.693 -18.171 1.00 83.81 170 ALA A O 1
ATOM 1374 N N . ALA A 1 171 ? 23.605 1.362 -16.411 1.00 84.62 171 ALA A N 1
ATOM 1375 C CA . ALA A 1 171 ? 24.197 0.169 -17.010 1.00 84.62 171 ALA A CA 1
ATOM 1376 C C . ALA A 1 171 ? 23.357 -0.354 -18.191 1.00 84.62 171 ALA A C 1
ATOM 1378 O O . ALA A 1 171 ? 23.915 -0.664 -19.250 1.00 84.62 171 ALA A O 1
ATOM 1379 N N . ALA A 1 172 ? 22.030 -0.385 -18.049 1.00 78.81 172 ALA A N 1
ATOM 1380 C CA . ALA A 1 172 ? 21.097 -0.798 -19.091 1.00 78.81 172 ALA A CA 1
ATOM 1381 C C . ALA A 1 172 ? 21.153 0.136 -20.310 1.00 78.81 172 ALA A C 1
ATOM 1383 O O . ALA A 1 172 ? 21.216 -0.334 -21.448 1.00 78.81 172 ALA A O 1
ATOM 1384 N N . ASP A 1 173 ? 21.225 1.449 -20.103 1.00 87.94 173 ASP A N 1
ATOM 1385 C CA . ASP A 1 173 ? 21.355 2.423 -21.187 1.00 87.94 173 ASP A CA 1
ATOM 1386 C C . ASP A 1 173 ? 22.694 2.307 -21.920 1.00 87.94 173 ASP A C 1
ATOM 1388 O O . ASP A 1 173 ? 22.747 2.376 -23.156 1.00 87.94 173 ASP A O 1
ATOM 1392 N N . LYS A 1 174 ? 23.788 2.054 -21.193 1.00 88.44 174 LYS A N 1
ATOM 1393 C CA . LYS A 1 174 ? 25.089 1.761 -21.808 1.00 88.44 174 LYS A CA 1
ATOM 1394 C C . LYS A 1 174 ? 25.019 0.497 -22.673 1.00 88.44 174 LYS A C 1
ATOM 1396 O O . LYS A 1 174 ? 25.525 0.511 -23.800 1.00 88.44 174 LYS A O 1
ATOM 1401 N N . ALA A 1 175 ? 24.354 -0.555 -22.193 1.00 83.31 175 ALA A N 1
ATOM 1402 C CA . ALA A 1 175 ? 24.148 -1.793 -22.943 1.00 83.31 175 ALA A CA 1
ATOM 1403 C C . ALA A 1 175 ? 23.276 -1.577 -24.195 1.00 83.31 175 ALA A C 1
ATOM 1405 O O . ALA A 1 175 ? 23.645 -2.021 -25.283 1.00 83.31 175 ALA A O 1
ATOM 1406 N N . ARG A 1 176 ? 22.181 -0.811 -24.091 1.00 86.38 176 ARG A N 1
ATOM 1407 C CA . ARG A 1 176 ? 21.320 -0.442 -25.233 1.00 86.38 176 ARG A CA 1
ATOM 1408 C C . ARG A 1 176 ? 22.099 0.303 -26.316 1.00 86.38 176 ARG A C 1
ATOM 1410 O O . ARG A 1 176 ? 22.000 -0.041 -27.494 1.00 86.38 176 ARG A O 1
ATOM 1417 N N . ARG A 1 177 ? 22.926 1.282 -25.930 1.00 86.81 177 ARG A N 1
ATOM 1418 C C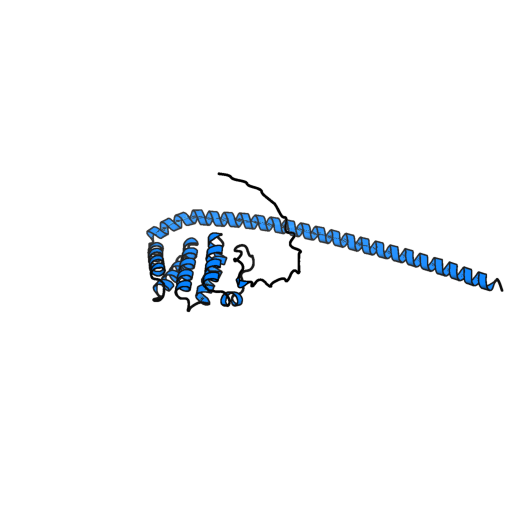A . ARG A 1 177 ? 23.786 2.027 -26.869 1.00 86.81 177 ARG A CA 1
ATOM 1419 C C . ARG A 1 177 ? 24.817 1.119 -27.544 1.00 86.81 177 ARG A C 1
ATOM 1421 O O . ARG A 1 177 ? 25.079 1.287 -28.735 1.00 86.81 177 ARG A O 1
ATOM 1428 N N . ALA A 1 178 ? 25.399 0.167 -26.814 1.00 88.19 178 ALA A N 1
ATOM 1429 C CA . ALA A 1 178 ? 26.330 -0.810 -27.379 1.00 88.19 178 ALA A CA 1
ATOM 1430 C C . ALA A 1 178 ? 25.636 -1.721 -28.405 1.00 88.19 178 ALA A C 1
ATOM 1432 O O . ALA A 1 178 ? 26.108 -1.827 -29.538 1.00 88.19 178 ALA A O 1
ATOM 1433 N N . LEU A 1 179 ? 24.469 -2.269 -28.055 1.00 87.56 179 LEU A N 1
ATOM 1434 C CA . LEU A 1 179 ? 23.668 -3.104 -28.949 1.00 87.56 179 LEU A CA 1
ATOM 1435 C C . LEU A 1 179 ? 23.254 -2.345 -30.216 1.00 87.56 179 LEU A C 1
ATOM 1437 O O . LEU A 1 179 ? 23.340 -2.874 -31.321 1.00 87.56 179 LEU A O 1
ATOM 1441 N N . GLN A 1 180 ? 22.854 -1.077 -30.090 1.00 90.06 180 GLN A N 1
ATOM 1442 C CA . GLN A 1 180 ? 22.492 -0.249 -31.240 1.00 90.06 180 GLN A CA 1
ATOM 1443 C C . GLN A 1 180 ? 23.690 0.012 -32.165 1.00 90.06 180 GLN A C 1
ATOM 1445 O O . GLN A 1 180 ? 23.548 -0.021 -33.389 1.00 90.06 180 GLN A O 1
ATOM 1450 N N . LYS A 1 181 ? 24.883 0.252 -31.603 1.00 92.56 181 LYS A N 1
ATOM 1451 C CA . LYS A 1 181 ? 26.117 0.385 -32.393 1.00 92.56 181 LYS A CA 1
ATOM 1452 C C . LYS A 1 181 ? 26.445 -0.908 -33.132 1.00 92.56 181 LYS A C 1
ATOM 1454 O O . LYS A 1 181 ? 26.837 -0.850 -34.295 1.00 92.56 181 LYS A O 1
ATOM 1459 N N . GLU A 1 182 ? 26.276 -2.055 -32.483 1.00 87.44 182 GLU A N 1
ATOM 1460 C CA . GLU A 1 182 ? 26.512 -3.354 -33.106 1.00 87.44 182 GLU A CA 1
ATOM 1461 C C . GLU A 1 182 ? 25.513 -3.631 -34.236 1.00 87.44 182 GLU A C 1
ATOM 1463 O O . GLU A 1 182 ? 25.932 -3.985 -35.335 1.00 87.44 182 GLU A O 1
ATOM 1468 N N . ARG A 1 183 ? 24.218 -3.354 -34.026 1.00 90.25 183 ARG A N 1
ATOM 1469 C CA . ARG A 1 183 ? 23.187 -3.445 -35.074 1.00 90.25 183 ARG A CA 1
ATOM 1470 C C . ARG A 1 183 ? 23.537 -2.601 -36.296 1.00 90.25 183 ARG A C 1
ATOM 1472 O O . ARG A 1 183 ? 23.584 -3.129 -37.398 1.00 90.25 183 ARG A O 1
ATOM 1479 N N . LYS A 1 184 ? 23.916 -1.332 -36.103 1.00 92.69 184 LYS A N 1
ATOM 1480 C CA . LYS A 1 184 ? 24.351 -0.456 -37.209 1.00 92.69 184 LYS A CA 1
ATOM 1481 C C . LYS A 1 184 ? 25.579 -0.997 -37.948 1.00 92.69 184 LYS A C 1
ATOM 1483 O O . LYS A 1 184 ? 25.699 -0.825 -39.160 1.00 92.69 184 LYS A O 1
ATOM 1488 N N . ARG A 1 185 ? 26.518 -1.633 -37.235 1.00 91.94 185 ARG A N 1
ATOM 1489 C CA . ARG A 1 185 ? 27.688 -2.278 -37.855 1.00 91.94 185 ARG A CA 1
ATOM 1490 C C . ARG A 1 185 ? 27.278 -3.493 -38.686 1.00 91.94 185 ARG A C 1
ATOM 1492 O O . ARG A 1 185 ? 27.764 -3.611 -39.808 1.00 91.94 185 ARG A O 1
ATOM 1499 N N . ARG A 1 186 ? 26.379 -4.336 -38.169 1.00 89.50 186 ARG A N 1
ATOM 1500 C CA . ARG A 1 186 ? 25.832 -5.496 -38.888 1.00 89.50 186 ARG A CA 1
ATOM 1501 C C . ARG A 1 186 ? 25.060 -5.067 -40.131 1.00 89.50 186 ARG A C 1
ATOM 1503 O O . ARG A 1 186 ? 25.423 -5.494 -41.215 1.00 89.50 186 ARG A O 1
ATOM 1510 N N . GLU A 1 187 ? 24.140 -4.111 -40.017 1.00 92.31 187 GLU A N 1
ATOM 1511 C CA . GLU A 1 187 ? 23.400 -3.560 -41.165 1.00 92.31 187 GLU A CA 1
ATOM 1512 C C . GLU A 1 187 ? 24.339 -2.990 -42.240 1.00 92.31 187 GLU A C 1
ATOM 1514 O O . GLU A 1 187 ? 24.141 -3.192 -43.437 1.00 92.31 187 GLU A O 1
ATOM 1519 N N . LYS A 1 188 ? 25.404 -2.281 -41.837 1.00 94.56 188 LYS A N 1
ATOM 1520 C CA . LYS A 1 188 ? 26.402 -1.764 -42.785 1.00 94.56 188 LYS A CA 1
ATOM 1521 C C . LYS A 1 188 ? 27.192 -2.892 -43.456 1.00 94.56 188 LYS A C 1
ATOM 1523 O O . LYS A 1 188 ? 27.509 -2.773 -44.640 1.00 94.56 188 LYS A O 1
ATOM 1528 N N . ALA A 1 189 ? 27.537 -3.946 -42.719 1.00 91.56 189 ALA A N 1
ATOM 1529 C CA . ALA A 1 189 ? 28.217 -5.118 -43.263 1.00 91.56 189 ALA A CA 1
ATOM 1530 C C . ALA A 1 189 ? 27.309 -5.886 -44.236 1.00 91.56 189 ALA A C 1
ATOM 1532 O O . ALA A 1 189 ? 27.740 -6.187 -45.345 1.00 91.56 189 ALA A O 1
ATOM 1533 N N . GLU A 1 190 ? 26.043 -6.097 -43.876 1.00 92.44 190 GLU A N 1
ATOM 1534 C CA . GLU A 1 190 ? 25.026 -6.727 -44.722 1.00 92.44 190 GLU A CA 1
ATOM 1535 C C . GLU A 1 190 ? 24.804 -5.939 -46.010 1.00 92.44 190 GLU A C 1
ATOM 1537 O O . GLU A 1 190 ? 24.877 -6.515 -47.089 1.00 92.44 190 GLU A O 1
ATOM 1542 N N . ARG A 1 191 ? 24.646 -4.608 -45.942 1.00 93.12 191 ARG A N 1
ATOM 1543 C CA . ARG A 1 191 ? 24.527 -3.762 -47.145 1.00 93.12 191 ARG A CA 1
ATOM 1544 C C . ARG A 1 191 ? 25.730 -3.899 -48.074 1.00 93.12 191 ARG A C 1
ATOM 1546 O O . ARG A 1 191 ? 25.559 -3.977 -49.288 1.00 93.12 191 ARG A O 1
ATOM 1553 N N . LYS A 1 192 ? 26.947 -3.935 -47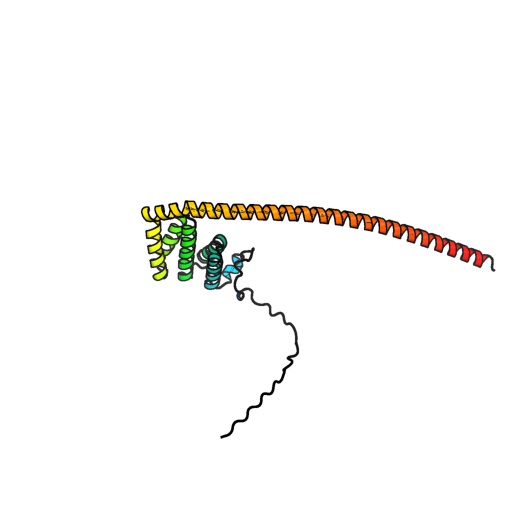.521 1.00 94.44 192 LYS A N 1
ATOM 1554 C CA . LYS A 1 192 ? 28.168 -4.146 -48.313 1.00 94.44 192 LYS A CA 1
ATOM 1555 C C . LYS A 1 192 ? 28.205 -5.541 -48.938 1.00 94.44 192 LYS A C 1
ATOM 1557 O O . LYS A 1 192 ? 28.576 -5.656 -50.103 1.00 94.44 192 LYS A O 1
ATOM 1562 N N . ALA A 1 193 ? 27.810 -6.571 -48.193 1.00 91.44 193 ALA A N 1
ATOM 1563 C CA . ALA A 1 193 ? 27.735 -7.940 -48.693 1.00 91.44 193 ALA A CA 1
ATOM 1564 C C . ALA A 1 193 ? 26.703 -8.067 -49.825 1.00 91.44 193 ALA A C 1
ATOM 1566 O O . ALA A 1 193 ? 27.012 -8.641 -50.864 1.00 91.44 193 ALA A O 1
ATOM 1567 N N . LEU A 1 194 ? 25.530 -7.445 -49.679 1.00 93.38 194 LEU A N 1
ATOM 1568 C CA . LEU A 1 194 ? 24.480 -7.416 -50.701 1.00 93.38 194 LEU A CA 1
ATOM 1569 C C . LEU A 1 194 ? 24.946 -6.707 -51.977 1.00 93.38 194 LEU A C 1
ATOM 1571 O O . LEU A 1 194 ? 24.778 -7.235 -53.071 1.00 93.38 194 LEU A O 1
ATOM 1575 N N . GLN A 1 195 ? 25.602 -5.550 -51.848 1.00 93.38 195 GLN A N 1
ATOM 1576 C CA . GLN A 1 195 ? 26.183 -4.845 -52.996 1.00 93.38 195 GLN A CA 1
ATOM 1577 C C . GLN A 1 195 ? 27.275 -5.667 -53.692 1.00 93.38 195 GLN A C 1
ATOM 1579 O O . GLN A 1 195 ? 27.382 -5.643 -54.918 1.00 93.38 195 GLN A O 1
ATOM 1584 N N . ALA A 1 196 ? 28.101 -6.389 -52.930 1.00 92.56 196 ALA A N 1
ATOM 1585 C CA . ALA A 1 196 ? 29.112 -7.275 -53.494 1.00 92.56 196 ALA A CA 1
ATOM 1586 C C . ALA A 1 196 ? 28.469 -8.459 -54.236 1.00 92.56 196 ALA A C 1
ATOM 1588 O O . ALA A 1 196 ? 28.855 -8.734 -55.371 1.00 92.56 196 ALA A O 1
ATOM 1589 N N . ALA A 1 197 ? 27.455 -9.095 -53.643 1.00 91.31 197 ALA A N 1
ATOM 1590 C CA . ALA A 1 197 ? 26.705 -10.188 -54.256 1.00 91.31 197 ALA A CA 1
ATOM 1591 C C . ALA A 1 197 ? 26.032 -9.749 -55.566 1.00 91.31 197 ALA A C 1
ATOM 1593 O O . ALA A 1 197 ? 26.223 -10.396 -56.592 1.00 91.31 197 ALA A O 1
ATOM 1594 N N . GLN A 1 198 ? 25.362 -8.591 -55.574 1.00 93.44 198 GLN A N 1
ATOM 1595 C CA . GLN A 1 198 ? 24.754 -8.019 -56.782 1.00 93.44 198 GLN A CA 1
ATOM 1596 C C . GLN A 1 198 ? 25.782 -7.774 -57.894 1.00 93.44 198 GLN A C 1
ATOM 1598 O O . GLN A 1 198 ? 25.513 -8.057 -59.058 1.00 93.44 198 GLN A O 1
ATOM 1603 N N . LYS A 1 199 ? 26.986 -7.288 -57.561 1.00 94.06 199 LYS A N 1
ATOM 1604 C CA . LYS A 1 199 ? 28.064 -7.103 -58.549 1.00 94.06 199 LYS A CA 1
ATOM 1605 C C . LYS A 1 199 ? 28.574 -8.427 -59.115 1.00 94.06 199 LYS A C 1
ATOM 1607 O O . LYS A 1 199 ? 28.894 -8.492 -60.301 1.00 94.06 199 LYS A O 1
ATOM 1612 N N . VAL A 1 200 ? 28.692 -9.462 -58.282 1.00 92.56 200 VAL A N 1
ATOM 1613 C CA . VAL A 1 200 ? 29.084 -10.807 -58.733 1.00 92.56 200 VAL A CA 1
ATOM 1614 C C . VAL A 1 200 ? 28.017 -11.376 -59.664 1.00 92.56 200 VAL A C 1
ATOM 1616 O O . VAL A 1 200 ? 28.354 -11.848 -60.746 1.00 92.56 200 VAL A O 1
ATOM 1619 N N . GLU A 1 201 ? 26.743 -11.250 -59.298 1.00 91.19 201 GLU A N 1
ATOM 1620 C CA . GLU A 1 201 ? 25.619 -11.711 -60.110 1.00 91.19 201 GLU A CA 1
ATOM 1621 C C . GLU A 1 201 ? 25.534 -10.969 -61.453 1.00 91.19 201 GLU A C 1
ATOM 1623 O O . GLU A 1 201 ? 25.415 -11.598 -62.500 1.00 91.19 201 GLU A O 1
ATOM 1628 N N . GLN A 1 202 ? 25.691 -9.640 -61.462 1.00 90.88 202 GLN A N 1
ATOM 1629 C CA . GLN A 1 202 ? 25.747 -8.853 -62.700 1.00 90.88 202 GLN A CA 1
ATOM 1630 C C . GLN A 1 202 ? 26.892 -9.301 -63.615 1.00 90.88 202 GLN A C 1
ATOM 1632 O O . GLN A 1 202 ? 26.694 -9.450 -64.820 1.00 90.88 202 GLN A O 1
ATOM 1637 N N . LYS A 1 203 ? 28.083 -9.556 -63.057 1.00 92.81 203 LYS A N 1
ATOM 1638 C CA . LYS A 1 203 ? 29.216 -10.086 -63.829 1.00 92.81 203 LYS A CA 1
ATOM 1639 C C . LYS A 1 203 ? 28.943 -11.493 -64.360 1.00 92.81 203 LYS A C 1
ATOM 1641 O O . LYS A 1 203 ? 29.342 -11.783 -65.483 1.00 92.81 203 LYS A O 1
ATOM 1646 N N . ALA A 1 204 ? 28.282 -12.353 -63.585 1.00 89.88 204 ALA A N 1
ATOM 1647 C CA . ALA A 1 204 ? 27.900 -13.692 -64.025 1.00 89.88 204 ALA A CA 1
ATOM 1648 C C . ALA A 1 204 ? 26.906 -13.629 -65.195 1.00 89.88 204 ALA A C 1
ATOM 1650 O O . ALA A 1 204 ? 27.154 -14.245 -66.226 1.00 89.88 204 ALA A O 1
ATOM 1651 N N . ARG A 1 205 ? 25.868 -12.786 -65.096 1.00 88.69 205 ARG A N 1
ATOM 1652 C CA . ARG A 1 205 ? 24.904 -12.548 -66.184 1.00 88.69 205 ARG A CA 1
ATOM 1653 C C . ARG A 1 205 ? 25.569 -11.987 -67.442 1.00 88.69 205 ARG A C 1
ATOM 1655 O O . ARG A 1 205 ? 25.263 -12.425 -68.540 1.00 88.69 205 ARG A O 1
ATOM 1662 N N . GLN A 1 206 ? 26.513 -11.052 -67.299 1.00 89.38 206 GLN A N 1
ATOM 1663 C CA . GLN A 1 206 ? 27.282 -10.529 -68.437 1.00 89.38 206 GLN A CA 1
ATOM 1664 C C . GLN A 1 206 ? 28.162 -11.594 -69.101 1.00 89.38 206 GLN A C 1
ATOM 1666 O O . GLN A 1 206 ? 28.365 -11.543 -70.310 1.00 89.38 206 GLN A O 1
ATOM 1671 N N . ARG A 1 207 ? 28.726 -12.528 -68.326 1.00 87.88 207 ARG A N 1
ATOM 1672 C CA . ARG A 1 207 ? 29.505 -13.649 -68.871 1.00 87.88 207 ARG A CA 1
ATOM 1673 C C . ARG A 1 207 ? 28.610 -14.631 -69.617 1.00 87.88 207 ARG A C 1
ATOM 1675 O O . ARG A 1 207 ? 28.938 -14.940 -70.752 1.00 87.88 207 ARG A O 1
ATOM 1682 N N . GLN A 1 208 ? 27.478 -15.013 -69.026 1.00 85.00 208 GLN A N 1
ATOM 1683 C CA . GLN A 1 208 ? 26.477 -15.862 -69.680 1.00 85.00 208 GLN A CA 1
ATOM 1684 C C . GLN A 1 208 ? 25.981 -15.234 -70.982 1.00 85.00 208 GLN A C 1
ATOM 1686 O O . GLN A 1 208 ? 26.099 -15.854 -72.023 1.00 85.00 208 GLN A O 1
ATOM 1691 N N . ALA A 1 209 ? 25.591 -13.955 -70.974 1.00 85.56 209 ALA A N 1
ATOM 1692 C CA . ALA A 1 209 ? 25.154 -13.267 -72.191 1.00 85.56 209 ALA A CA 1
ATOM 1693 C C . ALA A 1 209 ? 26.227 -13.250 -73.300 1.00 85.56 209 ALA A C 1
ATOM 1695 O O . ALA A 1 209 ? 25.904 -13.359 -74.477 1.00 85.56 209 ALA A O 1
ATOM 1696 N N . LYS A 1 210 ? 27.513 -13.131 -72.938 1.00 87.50 210 LYS A N 1
ATOM 1697 C CA . LYS A 1 210 ? 28.625 -13.216 -73.902 1.00 87.50 210 LYS A CA 1
ATOM 1698 C C . LYS A 1 210 ? 28.864 -14.636 -74.411 1.00 87.50 210 LYS A C 1
ATOM 1700 O O . LYS A 1 210 ? 29.323 -14.794 -75.538 1.00 87.50 210 LYS A O 1
ATOM 1705 N N . GLU A 1 211 ? 28.646 -15.648 -73.580 1.00 83.62 211 GLU A N 1
ATOM 1706 C CA . GLU A 1 211 ? 28.714 -17.053 -73.989 1.00 83.62 211 GLU A CA 1
ATOM 1707 C C . GLU A 1 211 ? 27.548 -17.400 -74.917 1.00 83.62 211 GLU A C 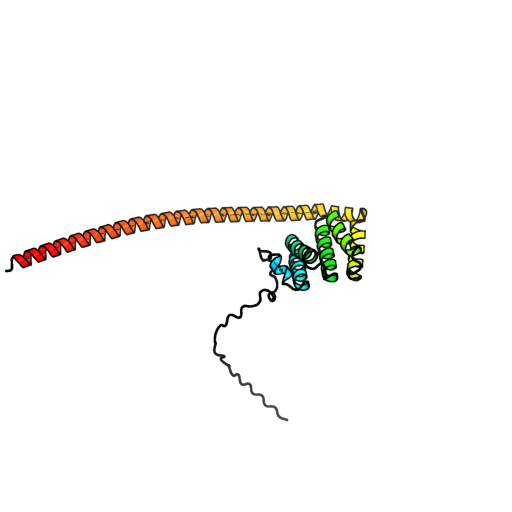1
ATOM 1709 O O . GLU A 1 211 ? 27.787 -17.963 -75.981 1.00 83.62 211 GLU A O 1
ATOM 1714 N N . ASP A 1 212 ? 26.336 -16.952 -74.594 1.00 83.62 212 ASP A N 1
ATOM 1715 C CA . ASP A 1 212 ? 25.144 -17.105 -75.430 1.00 83.62 212 ASP A CA 1
ATOM 1716 C C . ASP A 1 212 ? 25.320 -16.404 -76.790 1.00 83.62 212 ASP A C 1
ATOM 1718 O O . ASP A 1 212 ? 25.039 -16.991 -77.831 1.00 83.62 212 ASP A O 1
ATOM 1722 N N . GLU A 1 213 ? 25.875 -15.183 -76.818 1.00 82.62 213 GLU A N 1
ATOM 1723 C CA . GLU A 1 213 ? 26.184 -14.469 -78.068 1.00 82.62 213 GLU A CA 1
ATOM 1724 C C . GLU A 1 213 ? 27.245 -15.201 -78.909 1.00 82.62 213 GLU A C 1
ATOM 1726 O O . GLU A 1 213 ? 27.165 -15.233 -80.138 1.00 82.62 213 GLU A O 1
ATOM 1731 N N . LYS A 1 214 ? 28.256 -15.803 -78.269 1.00 82.62 214 LYS A N 1
ATOM 1732 C CA . LYS A 1 214 ? 29.255 -16.623 -78.973 1.00 82.62 214 LYS A CA 1
ATOM 1733 C C . LYS A 1 214 ? 28.636 -17.892 -79.552 1.00 82.62 214 LYS A C 1
ATOM 1735 O O . LYS A 1 214 ? 28.970 -18.251 -80.677 1.00 82.62 214 LYS A O 1
ATOM 1740 N N . LEU A 1 215 ? 27.757 -18.555 -78.803 1.00 76.00 215 LEU A N 1
ATOM 1741 C CA . LEU A 1 215 ? 27.051 -19.754 -79.253 1.00 76.00 215 LEU A CA 1
ATOM 1742 C C . LEU A 1 215 ? 26.111 -19.448 -80.430 1.00 76.00 215 LEU A C 1
ATOM 1744 O O . LEU A 1 215 ? 26.087 -20.217 -81.385 1.00 76.00 215 LEU A O 1
ATOM 1748 N N . ASP A 1 216 ? 25.414 -18.308 -80.416 1.00 78.62 216 ASP A N 1
ATOM 1749 C CA . ASP A 1 216 ? 24.567 -17.853 -81.532 1.00 78.62 216 ASP A CA 1
ATOM 1750 C C . ASP A 1 216 ? 25.379 -17.473 -82.786 1.00 78.62 216 ASP A C 1
ATOM 1752 O O . ASP A 1 216 ? 24.947 -17.696 -83.913 1.00 78.62 216 ASP A O 1
ATOM 1756 N N . LYS A 1 217 ? 26.595 -16.934 -82.627 1.00 76.62 217 LYS A N 1
ATOM 1757 C CA . LYS A 1 217 ? 27.500 -16.700 -83.769 1.00 76.62 217 LYS A CA 1
ATOM 1758 C C . LYS A 1 217 ? 28.013 -18.007 -84.369 1.00 76.62 217 LYS A C 1
ATOM 1760 O O . LYS A 1 217 ? 27.988 -18.165 -85.583 1.00 76.62 217 LYS A O 1
ATOM 1765 N N . LEU A 1 218 ? 28.411 -18.958 -83.524 1.00 72.44 218 LEU A N 1
ATOM 1766 C CA . LEU A 1 218 ? 28.863 -20.280 -83.963 1.00 72.44 218 LEU A CA 1
ATOM 1767 C C . LEU A 1 218 ? 27.744 -21.084 -84.640 1.00 72.44 218 LEU A C 1
ATOM 1769 O O . LEU A 1 218 ? 28.018 -21.810 -85.593 1.00 72.44 218 LEU A O 1
ATOM 1773 N N . SER A 1 219 ? 26.489 -20.943 -84.199 1.00 71.25 219 SER A N 1
ATOM 1774 C CA . SER A 1 219 ? 25.341 -21.594 -84.848 1.00 71.25 219 SER A CA 1
ATOM 1775 C C . SER A 1 219 ? 25.016 -20.993 -86.220 1.00 71.25 219 SER A C 1
ATOM 1777 O O . SER A 1 219 ? 24.542 -21.706 -87.096 1.00 71.25 219 SER A O 1
ATOM 1779 N N . LYS A 1 220 ? 25.310 -19.706 -86.441 1.00 72.06 220 LYS A N 1
ATOM 1780 C CA . LYS A 1 220 ? 25.124 -19.024 -87.735 1.00 72.06 220 LYS A CA 1
ATOM 1781 C C . LYS A 1 220 ? 26.236 -19.302 -88.748 1.00 72.06 220 LYS A C 1
ATOM 1783 O O . LYS A 1 220 ? 25.982 -19.207 -89.939 1.00 72.06 220 LYS A O 1
ATOM 1788 N N . GLU A 1 221 ? 27.441 -19.641 -88.294 1.00 65.75 221 GLU A N 1
ATOM 1789 C CA . GLU A 1 221 ? 28.576 -20.023 -89.156 1.00 65.75 221 GLU A CA 1
ATOM 1790 C C . GLU A 1 221 ? 28.571 -21.515 -89.545 1.00 65.75 221 GLU A C 1
ATOM 1792 O O . GLU A 1 221 ? 29.380 -21.940 -90.365 1.00 65.75 221 GLU A O 1
ATOM 1797 N N . SER A 1 222 ? 27.676 -22.318 -88.959 1.00 56.94 222 SER A N 1
ATOM 1798 C CA . SER A 1 222 ? 27.573 -23.769 -89.181 1.00 56.94 222 SER A CA 1
ATOM 1799 C C . SER A 1 222 ? 26.400 -24.199 -90.083 1.00 56.94 222 SER A C 1
ATOM 1801 O O . SER A 1 222 ? 26.111 -25.395 -90.157 1.00 56.94 222 SER A O 1
ATOM 1803 N N . PHE A 1 223 ? 25.777 -23.255 -90.802 1.00 51.50 223 PHE A N 1
ATOM 1804 C CA . PHE A 1 223 ? 24.783 -23.494 -91.862 1.00 51.50 223 PHE A CA 1
ATOM 1805 C C . PHE A 1 223 ? 25.252 -22.959 -93.216 1.00 51.50 223 PHE A C 1
ATOM 1807 O O . PHE A 1 223 ? 25.768 -21.820 -93.253 1.00 51.50 223 PHE A O 1
#

pLDDT: mean 79.58, std 19.57, range [26.92, 98.62]

Sequence (223 aa):
MKKFILLGLIFSVSLSFGKEKTKQDPLTKPYNPFSLIMPAKELLVQMPVDRVLDMGASAYGHGFYGRALYFYTNVIELFSKEHAAVAWAHYEAAYIYNRRFQREKALEHLDAILAMPQAPATVQALAQTLAIRIRNPKAYRVYLKQEDSVFLADKKAKYVLDKQIAKEEAAADKARRALQKERKRREKAERKALQAAQKVEQKARQRQAKEDEKLDKLSKESF

InterPro domains:
  IPR011990 Tetratricopeptide-like helical domain superfamily [SSF48452] (53-139)

Organism: Brevinema andersonii (NCBI:txid34097)

Foldseek 3Di:
DDDDDDDDDDDDDDDDDDPPVPPPDPQPDQDDLPDPDDDDLVVVLVHDLVSLQVNLVVVVVVVVLVRSLVSLVSSLVRVVVPQASVLVSLQSNLVSCVVVVVLVSSLVSLVVSCVRPPYPPVSVVSSVVVNVQSPPPVNVVVVVVVCVVVVVVVVVVVVVVVVVVVVVVVVVVVVVVVVVVVVVVVVVVVVVVVVVVVVVVVVVVVVVVVVVVVVVVVVVVVD

Radius of gyration: 36.48 Å; chains: 1; bounding box: 53×81×118 Å

Secondary structure (DSSP, 8-state):
-------------------------TTSSPP-TT-SSPPPHHHHTTS-HHHHHHHHHHHHHTT-HHHHHHHHHHHHHH-TT-HHHHHHHHHHHHHHHHHTT-HHHHHHHHHHHHT-TTS-HHHHHHHHHHHHHHH-HHHHHHHHHHHHHHHHHHHHHHHHHHHHHHHHHHHHHHHHHHHHHHHHHHHHHHHHHHHHHHHHHHHHHHHHHHHHHHHHHHHHTT-